Protein AF-A0A815CTL3-F1 (afdb_monomer_lite)

Structure (mmCIF, N/CA/C/O backbone):
data_AF-A0A815CTL3-F1
#
_entry.id   AF-A0A815CTL3-F1
#
loop_
_atom_site.group_PDB
_atom_site.id
_atom_site.type_symbol
_atom_site.label_atom_id
_atom_site.label_alt_id
_atom_site.label_comp_id
_atom_site.label_asym_id
_atom_site.label_entity_id
_atom_site.label_seq_id
_atom_site.pdbx_PDB_ins_code
_atom_site.Cartn_x
_atom_site.Cartn_y
_atom_site.Cartn_z
_atom_site.occupancy
_atom_site.B_iso_or_equiv
_atom_site.auth_seq_id
_atom_site.auth_comp_id
_atom_site.auth_asym_id
_atom_site.auth_atom_id
_atom_site.pdbx_PDB_model_num
ATOM 1 N N . MET A 1 1 ? 35.330 -10.267 -11.633 1.00 69.62 1 MET A N 1
ATOM 2 C CA . MET A 1 1 ? 35.219 -10.347 -10.159 1.00 69.62 1 MET A CA 1
ATOM 3 C C . MET A 1 1 ? 34.043 -11.254 -9.770 1.00 69.62 1 MET A C 1
ATOM 5 O O . MET A 1 1 ? 33.033 -10.762 -9.294 1.00 69.62 1 MET A O 1
ATOM 9 N N . LYS A 1 2 ? 34.144 -12.577 -9.982 1.00 88.81 2 LYS A N 1
ATOM 10 C CA . LYS A 1 2 ? 33.013 -13.519 -9.789 1.00 88.81 2 LYS A CA 1
ATOM 11 C C . LYS A 1 2 ? 32.539 -13.640 -8.329 1.00 88.81 2 LYS A C 1
ATOM 13 O O . LYS A 1 2 ? 31.385 -13.944 -8.075 1.00 88.81 2 LYS A O 1
ATOM 18 N N . TRP A 1 3 ? 33.422 -13.370 -7.366 1.00 92.38 3 TRP A N 1
ATOM 19 C CA . TRP A 1 3 ? 33.085 -13.415 -5.939 1.00 92.38 3 TRP A CA 1
ATOM 20 C C . TRP A 1 3 ? 32.111 -12.302 -5.514 1.00 92.38 3 TRP A C 1
ATOM 22 O O . TRP A 1 3 ? 31.231 -12.538 -4.694 1.00 92.38 3 TRP A O 1
ATOM 32 N N . LEU A 1 4 ? 32.223 -11.109 -6.110 1.00 92.81 4 LEU A N 1
ATOM 33 C CA . LEU A 1 4 ? 31.337 -9.983 -5.802 1.00 92.81 4 LEU A CA 1
ATOM 34 C C . LEU A 1 4 ? 29.943 -10.171 -6.417 1.00 92.81 4 LEU A C 1
ATOM 36 O O . LEU A 1 4 ? 28.952 -9.816 -5.795 1.00 92.81 4 LEU A O 1
ATOM 40 N N . GLU A 1 5 ? 29.868 -10.790 -7.596 1.00 93.31 5 GLU A N 1
ATOM 41 C CA . GLU A 1 5 ? 28.608 -11.160 -8.253 1.00 93.31 5 GLU A CA 1
ATOM 42 C C . GLU A 1 5 ? 27.779 -12.121 -7.387 1.00 93.31 5 GLU A C 1
ATOM 44 O O . GLU A 1 5 ? 26.615 -11.845 -7.116 1.00 93.31 5 GLU A O 1
ATOM 49 N N . ILE A 1 6 ? 28.404 -13.177 -6.852 1.00 94.56 6 ILE A N 1
ATOM 50 C CA . ILE A 1 6 ? 27.752 -14.135 -5.939 1.00 94.56 6 ILE A CA 1
ATOM 51 C C . ILE A 1 6 ? 27.232 -13.443 -4.673 1.00 94.56 6 ILE A C 1
ATOM 53 O O . ILE A 1 6 ? 26.135 -13.742 -4.206 1.00 94.56 6 ILE A O 1
ATOM 57 N N . LEU A 1 7 ? 28.011 -12.516 -4.110 1.00 95.88 7 LEU A N 1
ATOM 58 C CA . LEU A 1 7 ? 27.621 -11.798 -2.899 1.00 95.88 7 LEU A CA 1
ATOM 59 C C . LEU A 1 7 ? 26.425 -10.861 -3.147 1.00 95.88 7 LEU A C 1
ATOM 61 O O . LEU A 1 7 ? 25.531 -10.774 -2.304 1.00 95.88 7 LEU A O 1
ATOM 65 N N . VAL A 1 8 ? 26.388 -10.191 -4.303 1.00 95.81 8 VAL A N 1
ATOM 66 C CA . VAL A 1 8 ? 25.277 -9.310 -4.697 1.00 95.81 8 VAL A CA 1
ATOM 67 C C . VAL A 1 8 ? 24.010 -10.113 -4.994 1.00 95.81 8 VAL A C 1
ATOM 69 O O . VAL A 1 8 ? 22.944 -9.736 -4.511 1.00 95.81 8 VAL A O 1
ATOM 72 N N . ASP A 1 9 ? 24.113 -11.228 -5.719 1.00 95.00 9 ASP A N 1
ATOM 73 C CA . ASP A 1 9 ? 22.953 -12.055 -6.076 1.00 95.00 9 ASP A CA 1
ATOM 74 C C . ASP A 1 9 ? 22.322 -12.717 -4.837 1.00 95.00 9 ASP A C 1
ATOM 76 O O . ASP A 1 9 ? 21.109 -12.655 -4.625 1.00 95.00 9 ASP A O 1
ATOM 80 N N . LEU A 1 10 ? 23.153 -13.225 -3.916 1.00 96.12 10 LEU A N 1
ATOM 81 C CA . LEU A 1 10 ? 22.682 -13.742 -2.627 1.00 96.12 10 LEU A CA 1
ATOM 82 C C . LEU A 1 10 ? 21.975 -12.652 -1.805 1.00 96.12 10 LEU A C 1
ATOM 84 O O . LEU A 1 10 ? 20.936 -12.903 -1.190 1.00 96.12 10 LEU A O 1
ATOM 88 N N . GLY A 1 11 ? 22.517 -11.431 -1.815 1.00 96.12 11 GLY A N 1
ATOM 89 C CA . GLY A 1 11 ? 21.901 -10.272 -1.175 1.00 96.12 11 GLY A CA 1
ATOM 90 C C . GLY A 1 11 ? 20.545 -9.914 -1.788 1.00 96.12 11 GLY A C 1
ATOM 91 O O . GLY A 1 11 ? 19.587 -9.675 -1.049 1.00 96.12 11 GLY A O 1
ATOM 92 N N . ALA A 1 12 ? 20.439 -9.932 -3.118 1.00 95.94 12 ALA A N 1
ATOM 93 C CA . ALA A 1 12 ? 19.198 -9.654 -3.835 1.00 95.94 12 ALA A CA 1
ATOM 94 C C . ALA A 1 12 ? 18.109 -10.690 -3.509 1.00 95.94 12 ALA A C 1
ATOM 96 O O . ALA A 1 12 ? 16.983 -10.310 -3.181 1.00 95.94 12 ALA A O 1
ATOM 97 N N . ILE A 1 13 ? 18.444 -11.984 -3.506 1.00 96.69 13 ILE A N 1
ATOM 98 C CA . ILE A 1 13 ? 17.495 -13.063 -3.187 1.00 96.69 13 ILE A CA 1
ATOM 99 C C . ILE A 1 13 ? 17.023 -12.962 -1.730 1.00 96.69 13 ILE A C 1
ATOM 101 O O . ILE A 1 13 ? 15.817 -12.990 -1.465 1.00 96.69 13 ILE A O 1
ATOM 105 N N . CYS A 1 14 ? 17.942 -12.787 -0.776 1.00 96.25 14 CYS A N 1
ATOM 106 C CA . CYS A 1 14 ? 17.600 -12.616 0.642 1.00 96.25 14 CYS A CA 1
ATOM 107 C C . CYS A 1 14 ? 16.754 -11.353 0.888 1.00 96.25 14 CYS A C 1
ATOM 109 O O . CYS A 1 14 ? 15.813 -11.376 1.684 1.00 96.25 14 CYS A O 1
ATOM 111 N N . GLY A 1 15 ? 17.053 -10.256 0.187 1.00 96.62 15 GLY A N 1
ATOM 112 C CA . GLY A 1 15 ? 16.300 -9.006 0.281 1.00 96.62 15 GLY A CA 1
ATOM 113 C C . GLY A 1 15 ? 14.879 -9.130 -0.269 1.00 96.62 15 GLY A C 1
ATOM 114 O O . GLY A 1 15 ? 13.915 -8.817 0.432 1.00 96.62 15 GLY A O 1
ATOM 115 N N . LEU A 1 16 ? 14.732 -9.635 -1.497 1.00 94.81 16 LEU A N 1
ATOM 116 C CA . LEU A 1 16 ? 13.429 -9.787 -2.151 1.00 94.81 16 LEU A CA 1
ATOM 117 C C . LEU A 1 16 ? 12.530 -10.779 -1.402 1.00 94.81 16 LEU A C 1
ATOM 119 O O . LEU A 1 16 ? 11.359 -10.483 -1.170 1.00 94.81 16 LEU A O 1
ATOM 123 N N . THR A 1 17 ? 13.071 -11.917 -0.956 1.00 96.06 17 THR A N 1
ATOM 124 C CA . THR A 1 17 ? 12.301 -12.911 -0.182 1.00 96.06 17 THR A CA 1
ATOM 125 C C . THR A 1 17 ? 11.795 -12.345 1.144 1.00 96.06 17 THR A C 1
ATOM 127 O O . THR A 1 17 ? 10.626 -12.542 1.486 1.00 96.06 17 THR A O 1
ATOM 130 N N . SER A 1 18 ? 12.631 -11.589 1.860 1.00 96.69 18 SER A N 1
ATOM 131 C CA . SER A 1 18 ? 12.246 -10.927 3.110 1.00 96.69 18 SER A CA 1
ATOM 132 C C . SER A 1 18 ? 11.114 -9.916 2.898 1.00 96.69 18 SER A C 1
ATOM 134 O O . SER A 1 18 ? 10.091 -9.968 3.587 1.00 96.69 18 SER A O 1
ATOM 136 N N . VAL A 1 19 ? 11.246 -9.038 1.897 1.00 94.44 19 VAL A N 1
ATOM 137 C CA . VAL A 1 19 ? 10.230 -8.015 1.598 1.00 94.44 19 VAL A CA 1
ATOM 138 C C . VAL A 1 19 ? 8.899 -8.655 1.201 1.00 94.44 19 VAL A C 1
ATOM 140 O O . VAL A 1 19 ? 7.859 -8.266 1.734 1.00 94.44 19 VAL A O 1
ATOM 143 N N . ILE A 1 20 ? 8.919 -9.681 0.343 1.00 92.94 20 ILE A N 1
ATOM 144 C CA . ILE A 1 20 ? 7.707 -10.407 -0.066 1.00 92.94 20 ILE A CA 1
ATOM 145 C C . ILE A 1 20 ? 6.990 -10.997 1.157 1.00 92.94 20 ILE A C 1
ATOM 147 O O . ILE A 1 20 ? 5.769 -10.868 1.280 1.00 92.94 20 ILE A O 1
ATOM 151 N N . LEU A 1 21 ? 7.734 -11.597 2.091 1.00 92.44 21 LEU A N 1
ATOM 152 C CA . LEU A 1 21 ? 7.170 -12.214 3.292 1.00 92.44 21 LEU A CA 1
ATOM 153 C C . LEU A 1 21 ? 6.518 -11.174 4.216 1.00 92.44 21 LEU A C 1
ATOM 155 O O . LEU A 1 21 ? 5.407 -11.391 4.708 1.00 92.44 21 LEU A O 1
ATOM 159 N N . VAL A 1 22 ? 7.160 -10.019 4.411 1.00 91.81 22 VAL A N 1
ATOM 160 C CA . VAL A 1 22 ? 6.601 -8.917 5.210 1.00 91.81 22 VAL A CA 1
ATOM 161 C C . VAL A 1 22 ? 5.328 -8.357 4.566 1.00 91.81 22 VAL A C 1
ATOM 163 O O . VAL A 1 22 ? 4.312 -8.204 5.254 1.00 91.81 22 VAL A O 1
ATOM 166 N N . SER A 1 23 ? 5.340 -8.103 3.254 1.00 89.81 23 SER A N 1
ATOM 167 C CA . SER A 1 23 ? 4.172 -7.590 2.525 1.00 89.81 23 SER A CA 1
ATOM 168 C C . SER A 1 23 ? 2.985 -8.555 2.578 1.00 89.81 23 SER A C 1
ATOM 170 O O . SER A 1 23 ? 1.852 -8.118 2.797 1.00 89.81 23 SER A O 1
ATOM 172 N N . LEU A 1 24 ? 3.239 -9.863 2.469 1.00 88.50 24 LEU A N 1
ATOM 173 C CA . LEU A 1 24 ? 2.203 -10.895 2.539 1.00 88.50 24 LEU A CA 1
ATOM 174 C C . LEU A 1 24 ? 1.528 -10.955 3.920 1.00 88.50 24 LEU A C 1
ATOM 176 O O . LEU A 1 24 ? 0.330 -11.216 4.019 1.00 88.50 24 LEU A O 1
ATOM 180 N N . ILE A 1 25 ? 2.273 -10.684 4.996 1.00 87.94 25 ILE A N 1
ATOM 181 C CA . ILE A 1 25 ? 1.731 -10.663 6.364 1.00 87.94 25 ILE A CA 1
ATOM 182 C C . ILE A 1 25 ? 0.980 -9.356 6.659 1.00 87.94 25 ILE A C 1
ATOM 184 O O . ILE A 1 25 ? 0.032 -9.364 7.453 1.00 87.94 25 ILE A O 1
ATOM 188 N N . ALA A 1 26 ? 1.391 -8.237 6.059 1.00 88.94 26 ALA A N 1
ATOM 189 C CA . ALA A 1 26 ? 0.821 -6.920 6.332 1.00 88.94 26 ALA A CA 1
ATOM 190 C C . ALA A 1 26 ? -0.590 -6.742 5.738 1.00 88.94 26 ALA A C 1
ATOM 192 O O . ALA A 1 26 ? -1.503 -6.319 6.453 1.00 88.94 26 ALA A O 1
ATOM 193 N N . GLN A 1 27 ? -0.793 -7.098 4.463 1.00 86.75 27 GLN A N 1
ATOM 194 C CA . GLN A 1 27 ? -2.045 -6.819 3.737 1.00 86.75 27 GLN A CA 1
ATOM 195 C C . GLN A 1 27 ? -3.306 -7.423 4.401 1.00 86.75 27 GLN A C 1
ATOM 197 O O . GLN A 1 27 ? -4.272 -6.683 4.620 1.00 86.75 27 GLN A O 1
ATOM 202 N N . PRO A 1 28 ? -3.329 -8.709 4.817 1.00 85.56 28 PRO A N 1
ATOM 203 C CA . PRO A 1 28 ? -4.534 -9.322 5.385 1.00 85.56 28 PRO A CA 1
ATOM 204 C C . PRO A 1 28 ? -4.923 -8.736 6.747 1.00 85.56 28 PRO A C 1
ATOM 206 O O . PRO A 1 28 ? -6.097 -8.729 7.119 1.00 85.56 28 PRO A O 1
ATOM 209 N N . ARG A 1 29 ? -3.944 -8.225 7.505 1.00 84.75 29 ARG A N 1
ATOM 210 C CA . ARG A 1 29 ? -4.174 -7.651 8.840 1.00 84.75 29 ARG A CA 1
ATOM 211 C C . ARG A 1 29 ? -4.914 -6.325 8.767 1.00 84.75 29 ARG A C 1
ATOM 213 O O . ARG A 1 29 ? -5.804 -6.092 9.582 1.00 84.75 29 ARG A O 1
ATOM 220 N N . ILE A 1 30 ? -4.553 -5.480 7.801 1.00 84.75 30 ILE A N 1
ATOM 221 C CA . ILE A 1 30 ? -5.209 -4.185 7.591 1.00 84.75 30 ILE A CA 1
ATOM 222 C C . ILE A 1 30 ? -6.667 -4.429 7.178 1.00 84.75 30 ILE A C 1
ATOM 224 O O . ILE A 1 30 ? -7.572 -3.876 7.800 1.00 84.75 30 ILE A O 1
ATOM 228 N N . LEU A 1 31 ? -6.909 -5.339 6.224 1.00 82.06 31 LEU A N 1
ATOM 229 C CA . LEU A 1 31 ? -8.264 -5.721 5.798 1.00 82.06 31 LEU A CA 1
ATOM 230 C C . LEU A 1 31 ? -9.109 -6.251 6.959 1.00 82.06 31 LEU A C 1
ATOM 232 O O . LEU A 1 31 ? -10.238 -5.819 7.158 1.00 82.06 31 LEU A O 1
ATOM 236 N N . TYR A 1 32 ? -8.557 -7.144 7.773 1.00 80.31 32 TYR A N 1
ATOM 237 C CA . TYR A 1 32 ? -9.270 -7.679 8.927 1.00 80.31 32 TYR A CA 1
ATOM 238 C C . TYR A 1 32 ? -9.680 -6.592 9.937 1.00 80.31 32 TYR A C 1
ATOM 240 O O . TYR A 1 32 ? -10.814 -6.601 10.416 1.00 80.31 32 TYR A O 1
ATOM 248 N N . ARG A 1 33 ? -8.796 -5.627 10.237 1.00 76.19 33 ARG A N 1
ATOM 249 C CA . ARG A 1 33 ? -9.131 -4.507 11.136 1.00 76.19 33 ARG A CA 1
ATOM 250 C C . ARG A 1 33 ? -10.221 -3.620 10.543 1.00 76.19 33 ARG A C 1
ATOM 252 O O . ARG A 1 33 ? -11.226 -3.400 11.207 1.00 76.19 33 ARG A O 1
ATOM 259 N N . MET A 1 34 ? -10.096 -3.257 9.267 1.00 78.50 34 MET A N 1
ATOM 260 C CA . MET A 1 34 ? -11.139 -2.506 8.559 1.00 78.50 34 MET A CA 1
ATOM 261 C C . MET A 1 34 ? -12.479 -3.268 8.511 1.00 78.50 34 MET A C 1
ATOM 263 O O . MET A 1 34 ? -13.544 -2.654 8.545 1.00 78.50 34 MET A O 1
ATOM 267 N N . SER A 1 35 ? -12.463 -4.608 8.481 1.00 78.00 35 SER A N 1
ATOM 268 C CA . SER A 1 35 ? -13.683 -5.429 8.541 1.00 78.00 35 SER A CA 1
ATOM 269 C C . SER A 1 35 ? -14.332 -5.401 9.923 1.00 78.00 35 SER A C 1
ATOM 271 O O . SER A 1 35 ? -15.556 -5.312 10.019 1.00 78.00 35 SER A O 1
ATOM 273 N N . LYS A 1 36 ? -13.532 -5.414 10.999 1.00 70.44 36 LYS A N 1
ATOM 274 C CA . LYS A 1 36 ? -14.041 -5.282 12.375 1.00 70.44 36 LYS A CA 1
ATO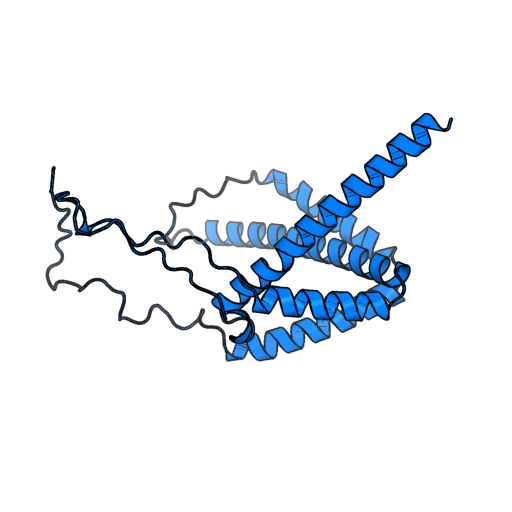M 275 C C . LYS A 1 36 ? -14.682 -3.924 12.641 1.00 70.44 36 LYS A C 1
ATOM 277 O O . LYS A 1 36 ? -15.700 -3.876 13.330 1.00 70.44 36 LYS A O 1
ATOM 282 N N . ASP A 1 37 ? -14.165 -2.874 12.015 1.00 71.06 37 ASP A N 1
ATOM 283 C CA . ASP A 1 37 ? -14.740 -1.526 12.084 1.00 71.06 37 ASP A CA 1
ATOM 284 C C . ASP A 1 37 ? -16.049 -1.395 11.267 1.00 71.06 37 ASP A C 1
ATOM 286 O O . ASP A 1 37 ? -16.736 -0.375 11.325 1.00 71.06 37 ASP A O 1
ATOM 290 N N . GLY A 1 38 ? -16.444 -2.443 10.527 1.00 66.56 38 GLY A N 1
ATOM 291 C CA . GLY A 1 38 ? -17.655 -2.473 9.698 1.00 66.56 38 GLY A CA 1
ATOM 292 C C . GLY A 1 38 ? -17.515 -1.746 8.358 1.00 66.56 38 GLY A C 1
ATOM 293 O O . GLY A 1 38 ? -18.511 -1.582 7.656 1.00 66.56 38 GLY A O 1
ATOM 294 N N . LEU A 1 39 ? -16.294 -1.333 7.996 1.00 67.88 39 LEU A N 1
ATOM 295 C CA . LEU A 1 39 ? -15.988 -0.545 6.796 1.00 67.88 39 LEU A CA 1
ATOM 296 C C . LEU A 1 39 ? -15.891 -1.392 5.516 1.00 67.88 39 LEU A C 1
ATOM 298 O O . LEU A 1 39 ? -16.029 -0.859 4.420 1.00 67.88 39 LEU A O 1
ATOM 302 N N . ILE A 1 40 ? -15.683 -2.708 5.632 1.00 73.06 40 ILE A N 1
ATOM 303 C CA . ILE A 1 40 ? -15.637 -3.655 4.501 1.00 73.06 40 ILE A CA 1
ATOM 304 C C . ILE A 1 40 ? -16.503 -4.903 4.789 1.00 73.06 40 ILE A C 1
ATOM 306 O O . ILE A 1 40 ? -16.816 -5.157 5.956 1.00 73.06 40 ILE A O 1
ATOM 310 N N . PRO A 1 41 ? -16.911 -5.696 3.771 1.00 69.31 41 PRO A N 1
ATOM 311 C CA . PRO A 1 41 ? -17.817 -6.838 3.925 1.00 69.31 41 PRO A CA 1
ATOM 312 C C . PRO A 1 41 ? -17.455 -7.781 5.075 1.00 69.31 41 PRO A C 1
ATOM 314 O O . PRO A 1 41 ? -16.307 -8.202 5.211 1.00 69.31 41 PRO A O 1
ATOM 317 N N . ASN A 1 42 ? -18.455 -8.170 5.877 1.00 65.25 42 ASN A N 1
ATOM 318 C CA . ASN A 1 42 ? -18.270 -9.010 7.073 1.00 65.25 42 ASN A CA 1
ATOM 319 C C . ASN A 1 42 ? -17.654 -10.393 6.768 1.00 65.25 42 ASN A C 1
ATOM 321 O O . ASN A 1 42 ? -17.192 -11.079 7.678 1.00 65.25 42 ASN A O 1
ATOM 325 N N . TRP A 1 43 ? -17.615 -10.809 5.497 1.00 65.94 43 TRP A N 1
ATOM 326 C CA . TRP A 1 43 ? -16.960 -12.042 5.052 1.00 65.94 43 TRP A CA 1
ATOM 327 C C . TRP A 1 43 ? -15.448 -12.061 5.346 1.00 65.94 43 TRP A C 1
ATOM 329 O O . TRP A 1 43 ? -14.892 -13.128 5.614 1.00 65.94 43 TRP A O 1
ATOM 339 N N . PHE A 1 44 ? -14.790 -10.896 5.383 1.00 61.59 44 PHE A N 1
ATOM 340 C CA . PHE A 1 44 ? -13.365 -10.773 5.726 1.00 61.59 44 PHE A CA 1
ATOM 341 C C . PHE A 1 44 ? -13.075 -10.897 7.234 1.00 61.59 44 PHE A C 1
ATOM 343 O O . PHE A 1 44 ? -11.931 -11.134 7.615 1.00 61.59 44 PHE A O 1
ATOM 350 N N . SER A 1 45 ? -14.102 -10.807 8.088 1.00 59.91 45 SER A N 1
ATOM 351 C CA . SER A 1 45 ? -13.991 -10.975 9.547 1.00 59.91 45 SER A CA 1
ATOM 352 C C . SER A 1 45 ? -14.062 -12.445 9.986 1.00 59.91 45 SER A C 1
ATOM 354 O O . SER A 1 45 ? -13.936 -12.755 11.169 1.00 59.91 45 SER A O 1
ATOM 356 N N . LYS A 1 46 ? -14.270 -13.383 9.047 1.00 65.19 46 LYS A N 1
ATOM 357 C CA . LYS A 1 46 ? -14.364 -14.814 9.359 1.00 65.19 46 LYS A CA 1
ATOM 358 C C . LYS A 1 46 ? -12.995 -15.352 9.783 1.00 65.19 46 LYS A C 1
ATOM 360 O O . LYS A 1 46 ? -12.185 -15.776 8.963 1.00 65.19 46 LYS A O 1
ATOM 365 N N . GLU A 1 47 ? -12.750 -15.324 11.083 1.00 65.50 47 GLU A N 1
ATOM 366 C CA . GLU A 1 47 ? -11.519 -15.783 11.712 1.00 65.50 47 GLU A CA 1
ATOM 367 C C . GLU A 1 47 ? -11.676 -17.174 12.333 1.00 65.50 47 GLU A C 1
ATOM 369 O O . GLU A 1 47 ? -12.772 -17.605 12.696 1.00 65.50 47 GLU A O 1
ATOM 374 N N . ARG A 1 48 ? -10.563 -17.903 12.442 1.00 59.03 48 ARG A N 1
ATOM 375 C CA . ARG A 1 48 ? -10.503 -19.120 13.253 1.00 59.03 48 ARG A CA 1
ATOM 376 C C . ARG A 1 48 ? -10.082 -18.705 14.661 1.00 59.03 48 ARG A C 1
ATOM 378 O O . ARG A 1 48 ? -8.908 -18.427 14.884 1.00 59.03 48 ARG A O 1
ATOM 385 N N . HIS A 1 49 ? -11.027 -18.654 15.594 1.00 55.12 49 HIS A N 1
ATOM 386 C CA . HIS A 1 49 ? -10.698 -18.532 17.011 1.00 55.12 49 HIS A CA 1
ATOM 387 C C . HIS A 1 49 ? -10.194 -19.883 17.515 1.00 55.12 49 HIS A C 1
ATOM 389 O O . HIS A 1 49 ? -10.929 -20.869 17.500 1.00 55.12 49 HIS A O 1
ATOM 395 N N . ILE A 1 50 ? -8.929 -19.936 17.922 1.00 53.12 50 ILE A N 1
ATOM 396 C CA . ILE A 1 50 ? -8.398 -21.044 18.712 1.00 53.12 50 ILE A CA 1
ATOM 397 C C . ILE A 1 50 ? -8.496 -20.589 20.164 1.00 53.12 50 ILE A C 1
ATOM 399 O O . ILE A 1 50 ? -7.662 -19.829 20.651 1.00 53.12 50 ILE A O 1
ATOM 403 N N . SER A 1 51 ? -9.574 -20.991 20.828 1.00 53.69 51 SER A N 1
ATOM 404 C CA . SER A 1 51 ? -9.735 -20.780 22.262 1.00 53.69 51 SER A CA 1
ATOM 405 C C . SER A 1 51 ? -8.916 -21.846 22.978 1.00 53.69 51 SER A C 1
ATOM 407 O O . SER A 1 51 ? -9.291 -23.016 22.974 1.00 53.69 51 SER A O 1
ATOM 409 N N . VAL A 1 52 ? -7.779 -21.463 23.558 1.00 60.59 52 VAL A N 1
ATOM 410 C CA . VAL A 1 52 ? -7.084 -22.328 24.514 1.00 60.59 52 VAL A CA 1
ATOM 411 C C . VAL A 1 52 ? -7.889 -22.251 25.805 1.00 60.59 52 VAL A C 1
ATOM 413 O O . VAL A 1 52 ? -7.947 -21.204 26.449 1.00 60.59 52 VAL A O 1
ATOM 416 N N . THR A 1 53 ? -8.597 -23.332 26.124 1.00 56.00 53 THR A N 1
ATOM 417 C CA . THR A 1 53 ? -9.250 -23.510 27.423 1.00 56.00 53 THR A CA 1
ATOM 418 C C . THR A 1 53 ? -8.211 -23.352 28.530 1.00 56.00 53 THR A C 1
ATOM 420 O O . THR A 1 53 ? -7.070 -23.781 28.363 1.00 56.00 53 THR A O 1
ATOM 423 N N . GLY A 1 54 ? -8.602 -22.693 29.623 1.00 55.81 54 GLY A N 1
ATOM 424 C CA . GLY A 1 54 ? -7.740 -22.412 30.771 1.00 55.81 54 GLY A CA 1
ATOM 425 C C . GLY A 1 54 ? -7.129 -23.664 31.424 1.00 55.81 54 GLY A C 1
ATOM 426 O O . GLY A 1 54 ? -7.391 -24.788 30.986 1.00 55.81 54 GLY A O 1
ATOM 427 N N . PRO A 1 55 ? -6.284 -23.480 32.456 1.00 57.28 55 PRO A N 1
ATOM 428 C CA . PRO A 1 55 ? -5.629 -24.587 33.150 1.00 57.28 55 PRO A CA 1
ATOM 429 C C . PRO A 1 55 ? -6.657 -25.605 33.688 1.00 57.28 55 PRO A C 1
ATOM 431 O O . PRO A 1 55 ? -7.777 -25.212 34.022 1.00 57.28 55 PRO A O 1
ATOM 434 N N . PRO A 1 56 ? -6.300 -26.903 33.771 1.00 57.34 56 PRO A N 1
ATOM 435 C CA . PRO A 1 56 ? -7.196 -27.932 34.286 1.00 57.34 56 PRO A CA 1
ATOM 436 C C . PRO A 1 56 ? -7.689 -27.567 35.691 1.00 57.34 56 PRO A C 1
ATOM 438 O O . PRO A 1 56 ? -6.897 -27.154 36.539 1.00 57.34 56 PRO A O 1
ATOM 441 N N . SER A 1 57 ? -8.983 -27.769 35.944 1.00 56.59 57 SER A N 1
ATOM 442 C CA . SER A 1 57 ? -9.675 -27.517 37.220 1.00 56.59 57 SER A CA 1
ATOM 443 C C . SER A 1 57 ? -9.119 -28.291 38.426 1.00 56.59 57 SER A C 1
ATOM 445 O O . SER A 1 57 ? -9.585 -28.094 39.543 1.00 56.59 57 SER A O 1
ATOM 447 N N . ASP A 1 58 ? -8.129 -29.160 38.218 1.00 54.12 58 ASP A N 1
ATOM 448 C CA . ASP A 1 58 ? -7.569 -30.058 39.232 1.00 54.12 58 ASP A CA 1
ATOM 449 C C . ASP A 1 58 ? -6.476 -29.390 40.084 1.00 54.12 58 ASP A C 1
ATOM 451 O O . ASP A 1 58 ? -6.014 -29.955 41.076 1.00 54.12 58 ASP A O 1
ATOM 455 N N . ILE A 1 59 ? -6.066 -28.167 39.732 1.00 54.47 59 ILE A N 1
ATOM 456 C CA . ILE A 1 59 ? -5.161 -27.360 40.549 1.00 54.47 59 ILE A CA 1
ATOM 457 C C . ILE A 1 59 ? -6.020 -26.440 41.419 1.00 54.47 59 ILE A C 1
ATOM 459 O O . ILE A 1 59 ? -6.457 -25.382 40.964 1.00 54.47 59 ILE A O 1
ATOM 463 N N . LEU A 1 60 ? -6.254 -26.835 42.677 1.00 55.84 60 LEU A N 1
ATOM 464 C CA . LEU A 1 60 ? -6.861 -25.986 43.710 1.00 55.84 60 LEU A CA 1
ATOM 465 C C . LEU A 1 60 ? -5.997 -24.733 43.942 1.00 55.84 60 LEU A C 1
ATOM 467 O O . LEU A 1 60 ? -5.182 -24.666 44.858 1.00 55.84 60 LEU A O 1
ATOM 471 N N . THR A 1 61 ? -6.169 -23.727 43.095 1.00 51.69 61 THR A N 1
ATOM 472 C CA . THR A 1 61 ? -5.688 -22.367 43.319 1.00 51.69 61 THR A CA 1
ATOM 473 C C . THR A 1 61 ? -6.899 -21.516 43.714 1.00 51.69 61 THR A C 1
ATOM 475 O O . THR A 1 61 ? -7.874 -21.488 42.964 1.00 51.69 61 THR A O 1
ATOM 478 N N . PRO A 1 62 ? -6.875 -20.786 44.846 1.00 51.06 62 PRO A N 1
ATOM 479 C CA . PRO A 1 62 ? -7.956 -19.877 45.274 1.00 51.06 62 PRO A CA 1
ATOM 480 C C . PRO A 1 62 ? -8.226 -18.686 44.330 1.00 51.06 62 PRO A C 1
ATOM 482 O O . PRO A 1 62 ? -8.906 -17.738 44.703 1.00 51.06 62 PRO A O 1
ATOM 485 N N . SER A 1 63 ? -7.646 -18.694 43.129 1.00 53.38 63 SER A N 1
ATOM 486 C CA . SER A 1 63 ? -7.571 -17.574 42.187 1.00 53.38 63 SER A CA 1
ATOM 487 C C . SER A 1 63 ? -7.917 -18.000 40.746 1.00 53.38 63 SER A C 1
ATOM 489 O O . SER A 1 63 ? -7.685 -17.255 39.797 1.00 53.38 63 SER A O 1
ATOM 491 N N . ALA A 1 64 ? -8.472 -19.206 40.557 1.00 51.94 64 ALA A N 1
ATOM 492 C CA . ALA A 1 64 ? -8.795 -19.754 39.236 1.00 51.94 64 ALA A CA 1
ATOM 493 C C . ALA A 1 64 ? -9.952 -19.025 38.517 1.00 51.94 64 ALA A C 1
ATOM 495 O O . ALA A 1 64 ? -10.019 -19.065 37.291 1.00 51.94 64 ALA A O 1
ATOM 496 N N . ASP A 1 65 ? -10.803 -18.296 39.246 1.00 51.00 65 ASP A N 1
ATOM 497 C CA . ASP A 1 65 ? -11.959 -17.583 38.677 1.00 51.00 65 ASP A CA 1
ATOM 498 C C . ASP A 1 65 ? -11.612 -16.225 38.030 1.00 51.00 65 ASP A C 1
ATOM 500 O O . ASP A 1 65 ? -12.477 -15.586 37.432 1.00 51.00 65 ASP A O 1
ATOM 504 N N . ILE A 1 66 ? -10.357 -15.761 38.125 1.00 56.81 66 ILE A N 1
ATOM 505 C CA . ILE A 1 66 ? -9.951 -14.408 37.687 1.00 56.81 66 ILE A CA 1
ATOM 506 C C . ILE A 1 66 ? -9.067 -14.433 36.427 1.00 56.81 66 ILE A C 1
ATOM 508 O O . ILE A 1 66 ? -8.798 -13.385 35.843 1.00 56.81 66 ILE A O 1
ATOM 512 N N . ALA A 1 67 ? -8.627 -15.599 35.945 1.00 53.97 67 ALA A N 1
ATOM 513 C CA . ALA A 1 67 ? -7.805 -15.663 34.737 1.00 53.97 67 ALA A CA 1
ATOM 514 C C . ALA A 1 67 ? -8.690 -15.580 33.473 1.00 53.97 67 ALA A C 1
ATOM 516 O O . ALA A 1 67 ? -9.358 -16.565 33.141 1.00 53.97 67 ALA A O 1
ATOM 517 N N . PRO A 1 68 ? -8.716 -14.451 32.728 1.00 62.25 68 PRO A N 1
ATOM 518 C CA . PRO A 1 68 ? -9.447 -14.401 31.469 1.00 62.25 68 PRO A CA 1
ATOM 519 C C . PRO A 1 68 ? -8.846 -15.425 30.494 1.00 62.25 68 PRO A C 1
ATOM 521 O O . PRO A 1 68 ? -7.622 -15.605 30.478 1.00 62.25 68 PRO A O 1
ATOM 524 N N . PRO A 1 69 ? -9.660 -16.082 29.648 1.00 56.75 69 PRO A N 1
ATOM 525 C CA . PRO A 1 69 ? -9.134 -16.952 28.606 1.00 56.75 69 PRO A CA 1
ATOM 526 C C . PRO A 1 69 ? -8.147 -16.152 27.753 1.00 56.75 69 PRO A C 1
ATOM 528 O O . PRO A 1 69 ? -8.501 -15.144 27.137 1.00 56.75 69 PRO A O 1
ATOM 531 N N . ILE A 1 70 ? -6.887 -16.584 27.736 1.00 57.16 70 ILE A N 1
ATOM 532 C CA . ILE A 1 70 ? -5.850 -15.954 26.925 1.00 57.16 70 ILE A CA 1
ATOM 533 C C . ILE A 1 70 ? -6.193 -16.290 25.473 1.00 57.16 70 ILE A C 1
ATOM 535 O O . ILE A 1 70 ? -5.955 -17.400 25.000 1.00 57.16 70 ILE A O 1
ATOM 539 N N . VAL A 1 71 ? -6.809 -15.346 24.760 1.00 59.31 71 VAL A N 1
ATOM 540 C CA . VAL A 1 71 ? -7.140 -15.519 23.342 1.00 59.31 71 VAL A CA 1
ATOM 541 C C . VAL A 1 71 ? -5.849 -15.416 22.536 1.00 59.31 71 VAL A C 1
ATOM 543 O O . VAL A 1 71 ? -5.417 -14.338 22.121 1.00 59.31 71 VAL A O 1
ATOM 546 N N . ILE A 1 72 ? -5.206 -16.559 22.315 1.00 55.19 72 ILE A N 1
ATOM 547 C CA . ILE A 1 72 ? -3.985 -16.640 21.524 1.00 55.19 72 ILE A CA 1
ATOM 548 C C . ILE A 1 72 ? -4.386 -16.706 20.046 1.00 55.19 72 ILE A C 1
ATOM 550 O O . ILE A 1 72 ? -4.600 -17.768 19.474 1.00 55.19 72 ILE A O 1
ATOM 554 N N . ARG A 1 73 ? -4.399 -15.525 19.416 1.00 54.84 73 ARG A N 1
ATOM 555 C CA . ARG A 1 73 ? -4.222 -15.318 17.966 1.00 54.84 73 ARG A CA 1
ATOM 556 C C . ARG A 1 73 ? -5.451 -15.580 17.078 1.00 54.84 73 ARG A C 1
ATOM 558 O O . ARG A 1 73 ? -5.796 -16.696 16.717 1.00 54.84 73 ARG A O 1
ATOM 565 N N . ALA A 1 74 ? -6.007 -14.479 16.590 1.00 63.59 74 ALA A N 1
ATOM 566 C CA . ALA A 1 74 ? -6.832 -14.420 15.393 1.00 63.59 74 ALA A CA 1
ATOM 567 C C . ALA A 1 74 ? -5.968 -14.538 14.125 1.00 63.59 74 ALA A C 1
ATOM 569 O O . ALA A 1 74 ? -5.073 -13.711 13.916 1.00 63.59 74 ALA A O 1
ATOM 570 N N . THR A 1 75 ? -6.217 -15.528 13.263 1.00 68.19 75 THR A N 1
ATOM 571 C CA . THR A 1 75 ? -5.604 -15.595 11.924 1.00 68.19 75 THR A CA 1
ATOM 572 C C . THR A 1 75 ? -6.660 -15.350 10.835 1.00 68.19 75 THR A C 1
ATOM 574 O O . THR A 1 75 ? -7.565 -16.171 10.655 1.00 68.19 75 THR A O 1
ATOM 577 N N . PRO A 1 76 ? -6.579 -14.225 10.091 1.00 77.25 76 PRO A N 1
ATOM 578 C CA . PRO A 1 76 ? -7.563 -13.881 9.066 1.00 77.25 76 PRO A CA 1
ATOM 579 C C . PRO A 1 76 ? -7.282 -14.646 7.764 1.00 77.25 76 PRO A C 1
ATOM 581 O O . PRO A 1 76 ? -6.743 -14.103 6.804 1.00 77.25 76 PRO A O 1
ATOM 584 N N . TYR A 1 77 ? -7.622 -15.937 7.736 1.00 80.50 77 TYR A N 1
ATOM 585 C CA . TYR A 1 77 ? -7.335 -16.803 6.585 1.00 80.50 77 TYR A CA 1
ATOM 586 C C . TYR A 1 77 ? -8.123 -16.407 5.326 1.00 80.50 77 TYR A C 1
ATOM 588 O O . TYR A 1 77 ? -7.590 -16.514 4.224 1.00 80.50 77 TYR A O 1
ATOM 596 N N . THR A 1 78 ? -9.360 -15.913 5.467 1.00 77.69 78 THR A N 1
ATOM 597 C CA . THR A 1 78 ? -10.181 -15.474 4.325 1.00 77.69 78 THR A CA 1
ATOM 598 C C . THR A 1 78 ? -9.577 -14.260 3.625 1.00 77.69 78 THR A C 1
ATOM 600 O O . THR A 1 78 ? -9.506 -14.238 2.398 1.00 77.69 78 THR A O 1
ATOM 603 N N . ALA A 1 79 ? -9.076 -13.287 4.393 1.00 82.06 79 ALA A N 1
ATOM 604 C CA . ALA A 1 79 ? -8.379 -12.125 3.853 1.00 82.06 79 ALA A CA 1
ATOM 605 C C . ALA A 1 79 ? -7.087 -12.534 3.128 1.00 82.06 79 ALA A C 1
ATOM 607 O O . ALA A 1 79 ? -6.842 -12.048 2.030 1.00 82.06 79 ALA A O 1
ATOM 608 N N . THR A 1 80 ? -6.315 -13.473 3.689 1.00 86.00 80 THR A N 1
ATOM 609 C CA . THR A 1 80 ? -5.074 -13.966 3.069 1.00 86.00 80 THR A CA 1
ATOM 610 C C . THR A 1 80 ? -5.319 -14.673 1.738 1.00 86.00 80 THR A C 1
ATOM 612 O O . THR A 1 80 ? -4.602 -14.412 0.772 1.00 86.00 80 THR A O 1
ATOM 615 N N . ILE A 1 81 ? -6.323 -15.556 1.666 1.00 87.88 81 ILE A N 1
ATOM 616 C CA . ILE A 1 81 ? -6.656 -16.264 0.420 1.00 87.88 81 ILE A CA 1
ATOM 617 C C . ILE A 1 81 ? -7.097 -15.256 -0.641 1.00 87.88 81 ILE A C 1
ATOM 619 O O . ILE A 1 81 ? -6.597 -15.300 -1.759 1.00 87.88 81 ILE A O 1
ATOM 623 N N . PHE A 1 82 ? -7.959 -14.303 -0.281 1.00 87.31 82 PHE A N 1
ATOM 624 C CA . PHE A 1 82 ? -8.428 -13.281 -1.213 1.00 87.31 82 PHE A CA 1
ATOM 625 C C . PHE A 1 82 ? -7.280 -12.433 -1.779 1.00 87.31 82 PHE A C 1
ATOM 627 O O . PHE A 1 82 ? -7.144 -12.324 -2.998 1.00 87.31 82 PHE A O 1
ATOM 634 N N . THR A 1 83 ? -6.417 -11.875 -0.922 1.00 86.25 83 THR A N 1
ATOM 635 C CA . THR A 1 83 ? -5.274 -11.068 -1.381 1.00 86.25 83 THR A CA 1
ATOM 636 C C . THR A 1 83 ? -4.290 -11.891 -2.207 1.00 86.25 83 THR A C 1
ATOM 638 O O . THR A 1 83 ? -3.764 -11.389 -3.196 1.00 86.25 83 THR A O 1
ATOM 641 N N . GLY A 1 84 ? -4.074 -13.160 -1.843 1.00 88.31 84 GLY A N 1
ATOM 642 C CA . GLY A 1 84 ? -3.218 -14.082 -2.589 1.00 88.31 84 GLY A CA 1
ATOM 643 C C . GLY A 1 84 ? -3.759 -14.374 -3.987 1.00 88.31 84 GLY A C 1
ATOM 644 O O . GLY A 1 84 ? -3.034 -14.204 -4.962 1.00 88.31 84 GLY A O 1
ATOM 645 N N . THR A 1 85 ? -5.042 -14.729 -4.105 1.00 90.56 85 THR A N 1
ATOM 646 C CA . THR A 1 85 ? -5.686 -14.996 -5.400 1.00 90.56 85 THR A CA 1
ATOM 647 C C . THR A 1 85 ? -5.648 -13.771 -6.309 1.00 90.56 85 THR A C 1
ATOM 649 O O . THR A 1 85 ? -5.277 -13.889 -7.475 1.00 90.56 85 THR A O 1
ATOM 652 N N . VAL A 1 86 ? -5.976 -12.589 -5.780 1.00 89.06 86 VAL A N 1
ATOM 653 C CA . VAL A 1 86 ? -5.909 -11.334 -6.542 1.00 89.06 86 VAL A CA 1
ATOM 654 C C . VAL A 1 86 ? -4.470 -11.058 -6.991 1.00 89.06 86 VAL A C 1
ATOM 656 O O . VAL A 1 86 ? -4.248 -10.778 -8.164 1.00 89.06 86 VAL A O 1
ATOM 659 N N . CYS A 1 87 ? -3.481 -11.208 -6.105 1.00 89.44 87 CYS A N 1
ATOM 660 C CA . CYS A 1 87 ? -2.067 -11.008 -6.431 1.00 89.44 87 CYS A CA 1
ATOM 661 C C . CYS A 1 87 ? -1.577 -11.960 -7.536 1.00 89.44 87 CYS A C 1
ATOM 663 O O . CYS A 1 87 ? -0.976 -11.507 -8.508 1.00 89.44 87 CYS A O 1
ATOM 665 N N . THR A 1 88 ? -1.880 -13.259 -7.436 1.00 92.00 88 THR A N 1
ATOM 666 C CA . THR A 1 88 ? -1.500 -14.254 -8.452 1.00 92.00 88 THR A CA 1
ATOM 667 C C . THR A 1 88 ? -2.127 -13.947 -9.810 1.00 92.00 88 THR A C 1
ATOM 669 O O . THR A 1 88 ? -1.443 -14.031 -10.828 1.00 92.00 88 THR A O 1
ATOM 672 N N . LEU A 1 89 ? -3.403 -13.547 -9.838 1.00 92.25 89 LEU A N 1
ATOM 673 C CA . LEU A 1 89 ? -4.074 -13.155 -11.078 1.00 92.25 89 LEU A CA 1
ATOM 674 C C . LEU A 1 89 ? -3.438 -11.896 -11.677 1.00 92.25 89 LEU A C 1
ATOM 676 O O . LEU A 1 89 ? -3.063 -11.898 -12.845 1.00 92.25 89 LEU A O 1
ATOM 680 N N . LEU A 1 90 ? -3.252 -10.835 -10.891 1.00 86.94 90 LEU A N 1
ATOM 681 C CA . LEU A 1 90 ? -2.670 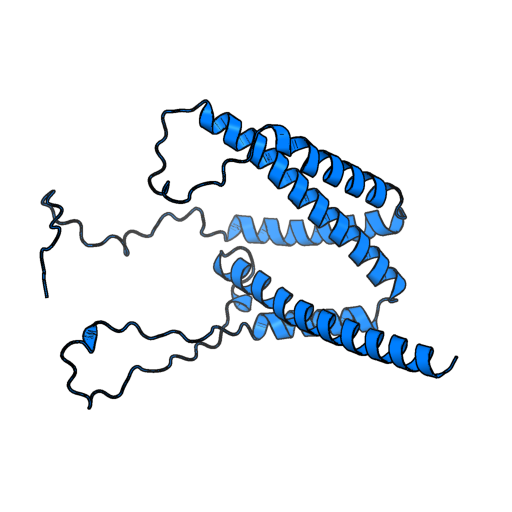-9.591 -11.402 1.00 86.94 90 LEU A CA 1
ATOM 682 C C . LEU A 1 90 ? -1.223 -9.789 -11.878 1.00 86.94 90 LEU A C 1
ATOM 684 O O . LEU A 1 90 ? -0.858 -9.271 -12.929 1.00 86.94 90 LEU A O 1
ATOM 688 N N . SER A 1 91 ? -0.421 -10.575 -11.156 1.00 87.62 91 SER A N 1
ATOM 689 C CA . SER A 1 91 ? 0.970 -10.854 -11.530 1.00 87.62 91 SER A CA 1
ATOM 690 C C . SER A 1 91 ? 1.098 -11.676 -12.815 1.00 87.62 91 SER A C 1
ATOM 692 O O . SER A 1 91 ? 2.124 -11.574 -13.480 1.00 87.62 91 SER A O 1
ATOM 694 N N . GLY A 1 92 ? 0.106 -12.507 -13.151 1.00 89.94 92 GLY A N 1
ATOM 695 C CA . GLY A 1 92 ? 0.131 -13.318 -14.371 1.00 89.94 92 GLY A CA 1
ATOM 696 C C . GLY A 1 92 ? -0.272 -12.550 -15.633 1.00 89.94 92 GLY A C 1
ATOM 697 O O . GLY A 1 92 ? 0.172 -12.900 -16.722 1.00 89.94 92 GLY A O 1
ATOM 698 N N . PHE A 1 93 ? -1.104 -11.511 -15.497 1.00 89.88 93 PHE A N 1
ATOM 699 C CA . PHE A 1 93 ? -1.704 -10.800 -16.634 1.00 89.88 93 PHE A CA 1
ATOM 700 C C . PHE A 1 93 ? -1.097 -9.420 -16.921 1.00 89.88 93 PHE A C 1
ATOM 702 O O . PHE A 1 93 ? -1.314 -8.889 -18.010 1.00 89.88 93 PHE A O 1
ATOM 709 N N . LEU A 1 94 ? -0.371 -8.813 -15.979 1.00 87.56 94 LEU A N 1
ATOM 710 C CA . LEU A 1 94 ? 0.169 -7.463 -16.141 1.00 87.56 94 LEU A CA 1
ATOM 711 C C . LEU A 1 94 ? 1.710 -7.474 -16.203 1.00 87.56 94 LEU A C 1
ATOM 713 O O . LEU A 1 94 ? 2.349 -8.167 -15.411 1.00 87.56 94 LEU A O 1
ATOM 717 N N . PRO A 1 95 ? 2.329 -6.675 -17.093 1.00 90.50 95 PRO A N 1
ATOM 718 C CA . PRO A 1 95 ? 3.782 -6.557 -17.159 1.00 90.50 95 PRO A CA 1
ATOM 719 C C . PRO A 1 95 ? 4.344 -5.919 -15.880 1.00 90.50 95 PRO A C 1
ATOM 721 O O . PRO A 1 95 ? 3.770 -4.968 -15.342 1.00 90.50 95 PRO A O 1
ATOM 724 N N . ILE A 1 96 ? 5.494 -6.422 -15.413 1.00 90.19 96 ILE A N 1
ATOM 725 C CA . ILE A 1 96 ? 6.132 -5.984 -14.159 1.00 90.19 96 ILE A CA 1
ATOM 726 C C . ILE A 1 96 ? 6.465 -4.486 -14.152 1.00 90.19 96 ILE A C 1
ATOM 728 O O . ILE A 1 96 ? 6.369 -3.844 -13.112 1.00 90.19 96 ILE A O 1
ATOM 732 N N . GLU A 1 97 ? 6.783 -3.917 -15.315 1.00 90.38 97 GLU A N 1
ATOM 733 C CA . GLU A 1 97 ? 7.058 -2.486 -15.494 1.00 90.38 97 GLU A CA 1
ATOM 734 C C . GLU A 1 97 ? 5.831 -1.643 -15.139 1.00 90.38 97 GLU A C 1
ATOM 736 O O . GLU A 1 97 ? 5.913 -0.724 -14.329 1.00 90.38 97 GLU A O 1
ATOM 741 N N . LEU A 1 98 ? 4.654 -2.035 -15.641 1.00 87.88 98 LEU A N 1
ATOM 742 C CA . LEU A 1 98 ? 3.403 -1.357 -15.318 1.00 87.88 98 LEU A CA 1
ATOM 743 C C . LEU A 1 98 ? 3.063 -1.486 -13.826 1.00 87.88 98 LEU A C 1
ATOM 745 O O . LEU A 1 98 ? 2.601 -0.521 -13.218 1.00 87.88 98 LEU A O 1
ATOM 749 N N . LEU A 1 99 ? 3.288 -2.662 -13.229 1.00 88.00 99 LEU A N 1
ATOM 750 C CA . LEU A 1 99 ? 3.077 -2.885 -11.793 1.00 88.00 99 LEU A CA 1
ATOM 751 C C . LEU A 1 99 ? 4.001 -2.022 -10.938 1.00 88.00 99 LEU A C 1
ATOM 753 O O . LEU A 1 99 ? 3.555 -1.453 -9.940 1.00 88.00 99 LEU A O 1
ATOM 757 N N . SER A 1 100 ? 5.271 -1.934 -11.321 1.00 90.00 100 SER A N 1
ATOM 758 C CA . SER A 1 100 ? 6.275 -1.127 -10.634 1.00 90.00 100 SER A CA 1
ATOM 759 C C . SER A 1 100 ? 5.919 0.359 -10.699 1.00 90.00 100 SER A C 1
ATOM 761 O O . SER A 1 100 ? 5.908 1.032 -9.665 1.00 90.00 100 SER A O 1
ATOM 763 N N . ASP A 1 101 ? 5.521 0.854 -11.872 1.00 90.62 101 ASP A N 1
ATOM 764 C CA . ASP A 1 101 ? 5.124 2.252 -12.056 1.00 90.62 101 ASP A CA 1
ATOM 765 C C . ASP A 1 101 ? 3.873 2.604 -11.237 1.00 90.62 101 ASP A C 1
ATOM 767 O O . ASP A 1 101 ? 3.836 3.630 -10.550 1.00 90.62 101 ASP A O 1
ATOM 771 N N . LEU A 1 102 ? 2.862 1.727 -11.242 1.00 89.38 102 LEU A N 1
ATOM 772 C CA . LEU A 1 102 ? 1.638 1.912 -10.455 1.00 89.38 102 LEU A CA 1
ATOM 773 C C . LEU A 1 102 ? 1.902 1.835 -8.945 1.00 89.38 102 LEU A C 1
ATOM 775 O O . LEU A 1 102 ? 1.319 2.603 -8.177 1.00 89.38 102 LEU A O 1
ATOM 779 N N . THR A 1 103 ? 2.791 0.940 -8.512 1.00 90.25 103 THR A N 1
ATOM 780 C CA . THR A 1 103 ? 3.152 0.782 -7.095 1.00 90.25 103 THR A CA 1
ATOM 781 C C . THR A 1 103 ? 3.952 1.984 -6.595 1.00 90.25 103 THR A C 1
ATOM 783 O O . THR A 1 103 ? 3.692 2.486 -5.499 1.00 90.25 103 THR A O 1
ATOM 786 N N . SER A 1 104 ? 4.881 2.501 -7.401 1.00 92.31 104 SER A N 1
ATOM 787 C CA . SER A 1 104 ? 5.658 3.696 -7.064 1.00 92.31 104 SER A CA 1
ATOM 788 C C . SER A 1 104 ? 4.751 4.920 -6.898 1.00 92.31 104 SER A C 1
ATOM 790 O O . SER A 1 104 ? 4.728 5.533 -5.830 1.00 92.31 104 SER A O 1
ATOM 792 N N . VAL A 1 105 ? 3.895 5.211 -7.887 1.00 92.62 105 VAL A N 1
ATOM 793 C CA . VAL A 1 105 ? 2.937 6.331 -7.795 1.00 92.62 105 VAL A CA 1
ATOM 794 C C . VAL A 1 105 ? 1.971 6.147 -6.620 1.00 92.62 105 VAL A C 1
ATOM 796 O O . VAL A 1 105 ? 1.680 7.109 -5.908 1.00 92.62 105 VAL A O 1
ATOM 799 N N . GLY A 1 106 ? 1.522 4.917 -6.359 1.00 91.75 106 GLY A N 1
ATOM 800 C CA . GLY A 1 106 ? 0.647 4.611 -5.229 1.00 91.75 106 GLY A CA 1
ATOM 801 C C . GLY A 1 106 ? 1.294 4.846 -3.862 1.00 91.75 106 GLY A C 1
ATOM 802 O O . GLY A 1 106 ? 0.656 5.417 -2.976 1.00 91.75 106 GLY A O 1
ATOM 803 N N . THR A 1 107 ? 2.561 4.464 -3.678 1.00 92.50 107 THR A N 1
ATOM 804 C CA . THR A 1 107 ? 3.277 4.720 -2.414 1.00 92.50 107 THR A CA 1
ATOM 805 C C . THR A 1 107 ? 3.543 6.209 -2.218 1.00 92.50 107 THR A C 1
ATOM 807 O O . THR A 1 107 ? 3.300 6.722 -1.127 1.00 92.50 107 THR A O 1
ATOM 810 N N . LEU A 1 108 ? 3.925 6.935 -3.275 1.00 93.44 108 LEU A N 1
ATOM 811 C CA . LEU A 1 108 ? 4.059 8.396 -3.239 1.00 93.44 108 LEU A CA 1
ATOM 812 C C . LEU A 1 108 ? 2.739 9.084 -2.863 1.00 93.44 108 LEU A C 1
ATOM 814 O O . LEU A 1 108 ? 2.736 10.004 -2.043 1.00 93.44 108 LEU A O 1
ATOM 818 N N . PHE A 1 109 ? 1.609 8.616 -3.401 1.00 92.69 109 PHE A N 1
ATOM 819 C CA . PHE A 1 109 ? 0.287 9.132 -3.043 1.00 92.69 109 PHE A CA 1
ATOM 820 C C . PHE A 1 109 ? -0.085 8.830 -1.584 1.00 92.69 109 PHE A C 1
ATOM 822 O O . PHE A 1 109 ? -0.586 9.707 -0.881 1.00 92.69 109 PHE A O 1
ATOM 829 N N . ALA A 1 110 ? 0.194 7.619 -1.095 1.00 93.19 110 ALA A N 1
ATOM 830 C CA . ALA A 1 110 ? -0.035 7.266 0.305 1.00 93.19 110 ALA A CA 1
ATOM 831 C C . ALA A 1 110 ? 0.805 8.141 1.251 1.00 93.19 110 ALA A C 1
ATOM 833 O O . ALA A 1 110 ? 0.282 8.661 2.239 1.00 93.19 110 ALA A O 1
ATOM 834 N N . TYR A 1 111 ? 2.079 8.380 0.924 1.00 94.44 111 TYR A N 1
ATOM 835 C CA . TYR A 1 111 ? 2.923 9.307 1.679 1.00 94.44 111 TYR A CA 1
ATOM 836 C C . TYR A 1 111 ? 2.396 10.740 1.628 1.00 94.44 111 TYR A C 1
ATOM 838 O O . TYR A 1 111 ? 2.400 11.421 2.654 1.00 94.44 111 TYR A O 1
ATOM 846 N N . LEU A 1 112 ? 1.900 11.201 0.479 1.00 94.62 112 LEU A N 1
ATOM 847 C CA . LEU A 1 112 ? 1.265 12.513 0.366 1.00 94.62 112 LEU A CA 1
ATOM 848 C C . LEU A 1 112 ? 0.036 12.625 1.283 1.00 94.62 112 LEU A C 1
ATOM 850 O O . LEU A 1 112 ? -0.094 13.611 2.009 1.00 94.62 112 LEU A O 1
ATOM 854 N N . MET A 1 113 ? -0.824 11.601 1.308 1.00 92.25 113 MET A N 1
ATOM 855 C CA . MET A 1 113 ? -1.980 11.529 2.211 1.00 92.25 113 MET A CA 1
ATOM 856 C C . MET A 1 113 ? -1.573 11.567 3.687 1.00 92.25 113 MET A C 1
ATOM 858 O O . MET A 1 113 ? -2.203 12.275 4.471 1.00 92.25 113 MET A O 1
ATOM 862 N N . VAL A 1 114 ? -0.501 10.869 4.075 1.00 93.00 114 VAL A N 1
ATOM 863 C CA . VAL A 1 114 ? 0.020 10.906 5.453 1.00 93.00 114 VAL A CA 1
ATOM 864 C C . VAL A 1 114 ? 0.504 12.308 5.819 1.00 93.00 114 VAL A C 1
ATOM 866 O O . VAL A 1 114 ? 0.144 12.817 6.880 1.00 93.00 114 VAL A O 1
ATOM 869 N N . HIS A 1 115 ? 1.268 12.967 4.946 1.00 92.56 115 HIS A N 1
ATOM 870 C CA . HIS A 1 115 ? 1.729 14.332 5.197 1.00 92.56 115 HIS A CA 1
ATOM 871 C C . HIS A 1 115 ? 0.565 15.322 5.293 1.00 92.56 115 HIS A C 1
ATOM 873 O O . HIS A 1 115 ? 0.546 16.150 6.204 1.00 92.56 115 HIS A O 1
ATOM 879 N N . LEU A 1 116 ? -0.437 15.201 4.417 1.00 92.56 116 LEU A N 1
ATOM 880 C CA . LEU A 1 116 ? -1.658 15.998 4.500 1.00 92.56 116 LEU A CA 1
ATOM 881 C C . LEU A 1 116 ? -2.410 15.736 5.813 1.00 92.56 116 LEU A C 1
ATOM 883 O O . LEU 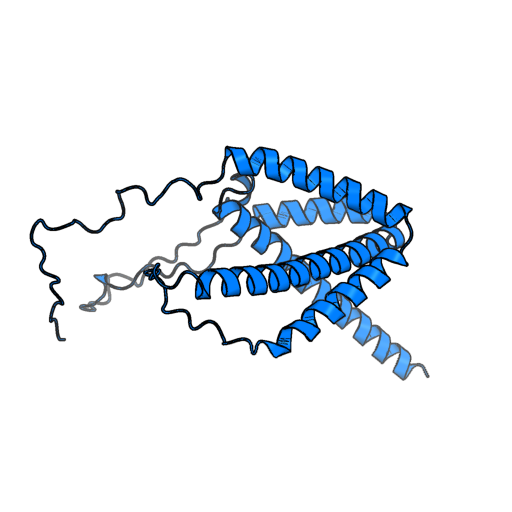A 1 116 ? -2.873 16.683 6.439 1.00 92.56 116 LEU A O 1
ATOM 887 N N . GLY A 1 117 ? -2.477 14.481 6.265 1.00 87.56 117 GLY A N 1
ATOM 888 C CA . GLY A 1 117 ? -3.067 14.099 7.549 1.00 87.56 117 GLY A CA 1
ATOM 889 C C . GLY A 1 117 ? -2.330 14.695 8.752 1.00 87.56 117 GLY A C 1
ATOM 890 O O . GLY A 1 117 ? -2.958 15.184 9.687 1.00 87.56 117 GLY A O 1
ATOM 891 N N . VAL A 1 118 ? -0.998 14.737 8.722 1.00 85.88 118 VAL A N 1
ATOM 892 C CA . VAL A 1 118 ? -0.209 15.408 9.768 1.00 85.88 118 VAL A CA 1
ATOM 893 C C . VAL A 1 118 ? -0.455 16.918 9.748 1.00 85.88 118 VAL A C 1
ATOM 895 O O . VAL A 1 118 ? -0.632 17.524 10.805 1.00 85.88 118 VAL A O 1
ATOM 898 N N . ILE A 1 119 ? -0.514 17.527 8.561 1.00 86.25 119 ILE A N 1
ATOM 899 C CA . ILE A 1 119 ? -0.809 18.955 8.403 1.00 86.25 119 ILE A CA 1
ATOM 900 C C . ILE A 1 119 ? -2.222 19.267 8.920 1.00 86.25 119 ILE A C 1
ATOM 902 O O . ILE A 1 119 ? -2.384 20.200 9.707 1.00 86.25 119 ILE A O 1
ATOM 906 N N . ILE A 1 120 ? -3.234 18.476 8.547 1.00 84.69 120 ILE A N 1
ATOM 907 C CA . ILE A 1 120 ? -4.617 18.697 8.985 1.00 84.69 120 ILE A CA 1
ATOM 908 C C . ILE A 1 120 ? -4.740 18.519 10.496 1.00 84.69 120 ILE A C 1
ATOM 910 O O . ILE A 1 120 ? -5.321 19.376 11.150 1.00 84.69 120 ILE A O 1
ATOM 914 N N . LEU A 1 121 ? -4.102 17.493 11.074 1.00 78.81 121 LEU A N 1
ATOM 915 C CA . LEU A 1 121 ? -4.088 17.279 12.519 1.00 78.81 121 LEU A CA 1
ATOM 916 C C . LEU A 1 121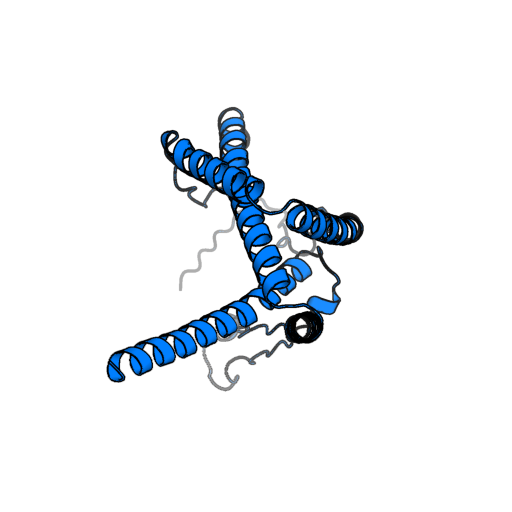 ? -3.391 18.434 13.245 1.00 78.81 121 LEU A C 1
ATOM 918 O O . LEU A 1 121 ? -3.843 18.839 14.312 1.00 78.81 121 LEU A O 1
ATOM 922 N N . PHE A 1 122 ? -2.330 19.009 12.672 1.00 77.19 122 PHE A N 1
ATOM 923 C CA . PHE A 1 122 ? -1.679 20.188 13.243 1.00 77.19 122 PHE A CA 1
ATOM 924 C C . PHE A 1 122 ? -2.625 21.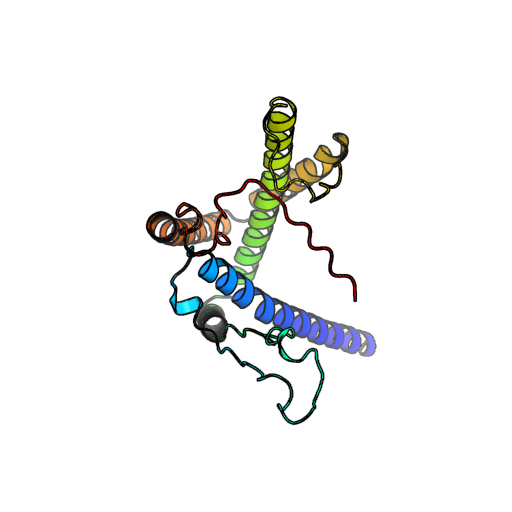397 13.284 1.00 77.19 122 PHE A C 1
ATOM 926 O O . PHE A 1 122 ? -2.718 22.073 14.313 1.00 77.19 122 PHE A O 1
ATOM 933 N N . PHE A 1 123 ? -3.356 21.656 12.197 1.00 73.38 123 PHE A N 1
ATOM 934 C CA . PHE A 1 123 ? -4.335 22.744 12.151 1.00 73.38 123 PHE A CA 1
ATOM 935 C C . PHE A 1 123 ? -5.547 22.475 13.058 1.00 73.38 123 PHE A C 1
ATOM 937 O O . PHE A 1 123 ? -5.966 23.372 13.792 1.00 73.38 123 PHE A O 1
ATOM 944 N N . THR A 1 124 ? -6.064 21.245 13.088 1.00 71.62 124 THR A N 1
ATOM 945 C CA . THR A 1 124 ? -7.197 20.845 13.937 1.00 71.62 124 THR A CA 1
ATOM 946 C C . THR A 1 124 ? -6.838 20.871 15.423 1.00 71.62 124 THR A C 1
ATOM 948 O O . THR A 1 124 ? -7.567 21.481 16.201 1.00 71.62 124 THR A O 1
ATOM 951 N N . ASN A 1 125 ? -5.685 20.330 15.831 1.00 66.75 125 ASN A N 1
ATOM 952 C CA . ASN A 1 125 ? -5.222 20.392 17.226 1.00 66.75 125 ASN A CA 1
ATOM 953 C C . ASN A 1 125 ? -4.976 21.837 17.683 1.00 66.75 125 ASN A C 1
ATOM 955 O O . ASN A 1 125 ? -5.133 22.158 18.862 1.00 66.75 125 ASN A O 1
ATOM 959 N N . ARG A 1 126 ? -4.599 22.737 16.763 1.00 60.41 126 ARG A N 1
ATOM 960 C CA . ARG A 1 126 ? -4.493 24.169 17.064 1.00 60.41 126 ARG A CA 1
ATOM 961 C C . ARG A 1 126 ? -5.863 24.830 17.241 1.00 60.41 126 ARG A C 1
ATOM 963 O O . ARG A 1 126 ? -5.979 25.724 18.072 1.00 60.41 126 ARG A O 1
ATOM 970 N N . SER A 1 127 ? -6.884 24.378 16.513 1.00 59.41 127 SER A N 1
ATOM 971 C CA . SER A 1 127 ? -8.272 24.825 16.694 1.00 59.41 127 SER A CA 1
ATOM 972 C C . SER A 1 127 ? -8.875 24.352 18.024 1.00 59.41 127 SER A C 1
ATOM 974 O O . SER A 1 127 ? -9.609 25.109 18.658 1.00 59.41 127 SER A O 1
ATOM 976 N N . ASP A 1 128 ? -8.543 23.136 18.469 1.00 61.16 128 ASP A N 1
ATOM 977 C CA . ASP A 1 128 ? -9.017 22.565 19.740 1.00 61.16 128 ASP A CA 1
ATOM 978 C C . ASP A 1 128 ? -8.391 23.273 20.960 1.00 61.16 128 ASP A C 1
ATOM 980 O O . ASP A 1 128 ? -9.089 23.635 21.901 1.00 61.16 128 ASP A O 1
ATOM 984 N N . LYS A 1 129 ? -7.100 23.647 20.893 1.00 56.44 129 LYS A N 1
ATOM 985 C CA . LYS A 1 129 ? -6.446 24.482 21.929 1.00 56.44 129 LYS A CA 1
ATOM 986 C C . LYS A 1 129 ? -7.107 25.854 22.143 1.00 56.44 129 LYS A C 1
ATOM 988 O O . LYS A 1 129 ? -7.003 26.402 23.236 1.00 56.44 129 LYS A O 1
ATOM 993 N N . ASN A 1 130 ? -7.775 26.407 21.128 1.00 55.16 130 ASN A N 1
ATOM 994 C CA . ASN A 1 130 ? -8.534 27.658 21.248 1.00 55.16 130 ASN A CA 1
ATOM 995 C C . ASN A 1 130 ? -9.949 27.441 21.828 1.00 55.16 130 ASN A C 1
ATOM 997 O O . ASN A 1 130 ? -10.589 28.404 22.242 1.00 55.16 130 ASN A O 1
ATOM 1001 N N . SER A 1 131 ? -10.429 26.194 21.873 1.00 53.59 131 SER A N 1
ATOM 1002 C CA . SER A 1 131 ? -11.721 25.777 22.434 1.00 53.59 131 SER A CA 1
ATOM 1003 C C . SER A 1 131 ? -11.511 25.134 23.811 1.00 53.59 131 SER A C 1
ATOM 1005 O O . SER A 1 131 ? -11.809 23.964 24.018 1.00 53.59 131 SER A O 1
ATOM 1007 N N . ALA A 1 132 ? -10.960 25.892 24.761 1.00 54.56 132 ALA A N 1
ATOM 1008 C CA . ALA A 1 132 ? -10.455 25.416 26.056 1.00 54.56 132 ALA A CA 1
ATOM 1009 C C . ALA A 1 132 ? -11.496 24.833 27.052 1.00 54.56 132 ALA A C 1
ATOM 1011 O O . ALA A 1 132 ? -11.188 24.717 28.233 1.00 54.56 132 ALA A O 1
ATOM 1012 N N . ASP A 1 133 ? -12.701 24.452 26.614 1.00 52.19 133 ASP A N 1
ATOM 1013 C CA . ASP A 1 133 ? -13.825 24.104 27.504 1.00 52.19 133 ASP A CA 1
ATOM 1014 C C . ASP A 1 133 ? -14.409 22.692 27.285 1.00 52.19 133 ASP A C 1
ATOM 1016 O O . ASP A 1 133 ? -15.445 22.333 27.840 1.00 52.19 133 ASP A O 1
ATOM 1020 N N . ARG A 1 134 ? -13.763 21.837 26.477 1.00 54.16 134 ARG A N 1
ATOM 1021 C CA . ARG A 1 134 ? -14.177 20.430 26.313 1.00 54.16 134 ARG A CA 1
ATOM 1022 C C . ARG A 1 134 ? -13.118 19.476 26.846 1.00 54.16 134 ARG A C 1
ATOM 1024 O O . ARG A 1 134 ? -12.286 18.959 26.109 1.00 54.16 134 ARG A O 1
ATOM 1031 N N . VAL A 1 135 ? -13.181 19.206 28.147 1.00 55.03 135 VAL A N 1
ATOM 1032 C CA . VAL A 1 135 ? -12.406 18.133 28.783 1.00 55.03 135 VAL A CA 1
ATOM 1033 C C . VAL A 1 135 ? -12.896 16.788 28.237 1.00 55.03 135 VAL A C 1
ATOM 1035 O O . VAL A 1 135 ? -13.926 16.264 28.656 1.00 55.03 135 VAL A O 1
ATOM 1038 N N . SER A 1 136 ? -12.174 16.233 27.262 1.00 56.91 136 SER A N 1
ATOM 1039 C CA . SER A 1 136 ? -12.400 14.867 26.786 1.00 56.91 136 SER A CA 1
ATOM 1040 C C . SER A 1 136 ? -12.064 13.866 27.908 1.00 56.91 136 SER A C 1
ATOM 1042 O O . SER A 1 136 ? -10.940 13.888 28.418 1.00 56.91 136 SER A O 1
ATOM 1044 N N . PRO A 1 137 ? -12.981 12.961 28.300 1.00 51.72 137 PRO A N 1
ATOM 1045 C CA . PRO A 1 137 ? -12.794 12.031 29.420 1.00 51.72 137 PRO A CA 1
ATOM 1046 C C . PRO A 1 137 ? -11.813 10.871 29.142 1.00 51.72 137 PRO A C 1
ATOM 1048 O O . PRO A 1 137 ? -11.727 9.943 29.939 1.00 51.72 137 PRO A O 1
ATOM 1051 N N . TYR A 1 138 ? -11.048 10.914 28.044 1.00 52.34 138 TYR A N 1
ATOM 1052 C CA . TYR A 1 138 ? -10.061 9.889 27.651 1.00 52.34 138 TYR A CA 1
ATOM 1053 C C . TYR A 1 138 ? -8.627 10.454 27.506 1.00 52.34 138 TYR A C 1
ATOM 1055 O O . TYR A 1 138 ? -7.792 9.941 26.764 1.00 52.34 138 TYR A O 1
ATOM 1063 N N . SER A 1 139 ? -8.348 11.562 28.199 1.00 54.75 139 SER A N 1
ATOM 1064 C CA . SER A 1 139 ? -7.173 12.442 28.037 1.00 54.75 139 SER A CA 1
ATOM 1065 C C . SER A 1 139 ? -5.851 11.931 28.661 1.00 54.75 139 SER A C 1
ATOM 1067 O O . SER A 1 139 ? -4.913 12.695 28.878 1.00 54.75 139 SER A O 1
ATOM 1069 N N . ASN A 1 140 ? -5.705 10.639 28.967 1.00 48.19 140 ASN A N 1
ATOM 1070 C CA . ASN A 1 140 ? -4.446 10.116 29.529 1.00 48.19 140 ASN A CA 1
ATOM 1071 C C . ASN A 1 140 ? -3.403 9.718 28.465 1.00 48.19 140 ASN A C 1
ATOM 1073 O O . ASN A 1 140 ? -2.275 9.360 28.813 1.00 48.19 140 ASN A O 1
ATOM 1077 N N . GLN A 1 141 ? -3.731 9.811 27.174 1.00 55.47 141 GLN A N 1
ATOM 1078 C CA . GLN A 1 141 ? -2.755 9.661 26.099 1.00 55.47 141 GLN A CA 1
ATOM 1079 C C . GLN A 1 141 ? -1.949 10.961 25.992 1.00 55.47 141 GLN A C 1
ATOM 1081 O O . GLN A 1 141 ? -2.405 11.932 25.392 1.00 55.47 141 GLN A O 1
ATOM 1086 N N . LYS A 1 142 ? -0.750 10.996 26.589 1.00 50.97 142 LYS A N 1
ATOM 1087 C CA . LYS A 1 142 ? 0.197 12.103 26.392 1.00 50.97 142 LYS A CA 1
ATOM 1088 C C . LYS A 1 142 ? 0.505 12.214 24.900 1.00 50.97 142 LYS A C 1
ATOM 1090 O O . LYS A 1 142 ? 1.320 11.458 24.372 1.00 50.97 142 LYS A O 1
ATOM 1095 N N . TYR A 1 143 ? -0.166 13.136 24.217 1.00 56.91 143 TYR A N 1
ATOM 1096 C CA . TYR A 1 143 ? 0.236 13.569 22.892 1.00 56.91 143 TYR A CA 1
ATOM 1097 C C . TYR A 1 143 ? 1.653 14.100 23.045 1.00 56.91 143 TYR A C 1
ATOM 1099 O O . TYR A 1 143 ? 1.893 15.016 23.826 1.00 56.91 143 TYR A O 1
ATOM 1107 N N . PHE A 1 144 ? 2.604 13.456 22.373 1.00 55.31 144 PHE A N 1
ATOM 1108 C CA . PHE A 1 144 ? 3.955 13.977 22.264 1.00 55.31 144 PHE A CA 1
ATOM 1109 C C . PHE A 1 144 ? 3.827 15.425 21.782 1.00 55.31 144 PHE A C 1
ATOM 1111 O O . PHE A 1 144 ? 3.259 15.661 20.714 1.00 55.31 144 PHE A O 1
ATOM 1118 N N . ASP A 1 145 ? 4.238 16.389 22.608 1.00 57.84 145 ASP A N 1
ATOM 1119 C CA . ASP A 1 145 ? 4.119 17.809 22.295 1.00 57.84 145 ASP A CA 1
ATOM 1120 C C . ASP A 1 145 ? 5.002 18.106 21.086 1.00 57.84 145 ASP A C 1
ATOM 1122 O O . ASP A 1 145 ? 6.200 18.353 21.210 1.00 57.84 145 ASP A O 1
ATOM 1126 N N . PHE A 1 146 ? 4.423 18.036 19.887 1.00 58.69 146 PHE A N 1
ATOM 1127 C CA . PHE A 1 146 ? 5.137 18.357 18.664 1.00 58.69 146 PHE A CA 1
ATOM 1128 C C . PHE A 1 146 ? 5.490 19.846 18.704 1.00 58.69 146 PHE A C 1
ATOM 1130 O O . PHE A 1 146 ? 4.580 20.687 18.689 1.00 58.69 146 PHE A O 1
ATOM 1137 N N . PRO A 1 147 ? 6.788 20.210 18.751 1.00 63.84 147 PRO A N 1
ATOM 1138 C CA . PRO A 1 147 ? 7.165 21.608 18.739 1.00 63.84 147 PRO A CA 1
ATOM 1139 C C . PRO A 1 147 ? 6.627 22.224 17.450 1.00 63.84 147 PRO A C 1
ATOM 1141 O O . PRO A 1 147 ? 6.813 21.666 16.368 1.00 63.84 147 PRO A O 1
ATOM 1144 N N . SER A 1 148 ? 5.980 23.385 17.557 1.00 60.94 148 SER A N 1
ATOM 1145 C CA . SER A 1 148 ? 5.341 24.109 16.445 1.00 60.94 148 SER A CA 1
ATOM 1146 C C . SER A 1 148 ? 6.265 24.373 15.248 1.00 60.94 148 SER A C 1
ATOM 1148 O O . SER A 1 148 ? 5.791 24.601 14.140 1.00 60.94 148 SER A O 1
ATOM 1150 N N . LYS A 1 149 ? 7.585 24.288 15.451 1.00 57.62 149 LYS A N 1
ATOM 1151 C CA . LYS A 1 149 ? 8.627 24.412 14.421 1.00 57.62 149 LYS A CA 1
ATOM 1152 C C . LYS A 1 149 ? 8.840 23.141 13.582 1.00 57.62 149 LYS A C 1
ATOM 1154 O O . LYS A 1 149 ? 9.555 23.187 12.592 1.00 57.62 149 LYS A O 1
ATOM 1159 N N . THR A 1 150 ? 8.213 22.019 13.931 1.00 68.94 150 THR A N 1
ATOM 1160 C CA . THR A 1 150 ? 8.376 20.723 13.238 1.00 68.94 150 THR A CA 1
ATOM 1161 C C . THR A 1 150 ? 7.490 20.608 11.991 1.00 68.94 150 THR A C 1
ATOM 1163 O O . THR A 1 150 ? 7.610 19.647 11.241 1.00 68.94 150 THR A O 1
ATOM 1166 N N . LEU A 1 151 ? 6.634 21.602 11.714 1.00 73.12 151 LEU A N 1
ATOM 1167 C CA . LEU A 1 151 ? 5.733 21.612 10.553 1.00 73.12 151 LEU A CA 1
ATOM 1168 C C . LEU A 1 151 ? 6.473 21.706 9.204 1.00 73.12 151 LEU A C 1
ATOM 1170 O O . LEU A 1 151 ? 5.945 21.280 8.182 1.00 73.12 151 LEU A O 1
ATOM 1174 N N . PHE A 1 152 ? 7.714 22.197 9.182 1.00 80.50 152 PHE A N 1
ATOM 1175 C CA . PHE A 1 152 ? 8.499 22.255 7.945 1.00 80.50 152 PHE A CA 1
ATOM 1176 C C . PHE A 1 152 ? 8.838 20.864 7.392 1.00 80.50 152 PHE A C 1
ATOM 1178 O O . PHE A 1 152 ? 8.876 20.693 6.177 1.00 80.50 152 PHE A O 1
ATOM 1185 N N . ILE A 1 153 ? 9.016 19.860 8.259 1.00 85.69 153 ILE A N 1
ATOM 1186 C CA . ILE A 1 153 ? 9.358 18.487 7.856 1.00 85.69 153 ILE A CA 1
ATOM 1187 C C . ILE A 1 153 ? 8.260 17.877 6.968 1.00 85.69 153 ILE A C 1
ATOM 1189 O O . ILE A 1 153 ? 8.577 17.474 5.846 1.00 85.69 153 ILE A O 1
ATOM 1193 N N . PRO A 1 154 ? 6.972 17.848 7.380 1.00 88.06 154 PRO A N 1
ATOM 1194 C CA . PRO A 1 154 ? 5.930 17.290 6.535 1.00 88.06 154 PRO A CA 1
ATOM 1195 C C . PRO A 1 154 ? 5.622 18.135 5.298 1.00 88.06 154 PRO A C 1
ATOM 1197 O O . PRO A 1 154 ? 5.212 17.575 4.287 1.00 88.06 154 PRO A O 1
ATOM 1200 N N . ILE A 1 155 ? 5.843 19.455 5.333 1.00 89.81 155 ILE A N 1
ATOM 1201 C CA . ILE A 1 155 ? 5.652 20.322 4.159 1.00 89.81 155 ILE A CA 1
ATOM 1202 C C . ILE A 1 155 ? 6.700 20.017 3.084 1.00 89.81 155 ILE A C 1
ATOM 1204 O O . ILE A 1 155 ? 6.347 19.849 1.918 1.00 89.81 155 ILE A O 1
ATOM 1208 N N . ILE A 1 156 ? 7.976 19.906 3.465 1.00 92.25 156 ILE A N 1
ATOM 1209 C CA . ILE A 1 156 ? 9.055 19.551 2.531 1.00 92.25 156 ILE A CA 1
ATOM 1210 C C . ILE A 1 156 ? 8.825 18.138 1.975 1.00 92.25 156 ILE A C 1
ATOM 1212 O O . ILE A 1 156 ? 8.962 17.927 0.770 1.00 92.25 156 ILE A O 1
ATOM 1216 N N . GLY A 1 157 ? 8.405 17.191 2.824 1.00 91.62 157 GLY A N 1
ATOM 1217 C CA . GLY A 1 157 ? 8.040 15.834 2.406 1.00 91.62 157 GLY A CA 1
ATOM 1218 C C . GLY A 1 157 ? 6.866 15.800 1.422 1.00 91.62 157 GLY A C 1
ATOM 1219 O O . GLY A 1 157 ? 6.952 15.142 0.384 1.00 91.62 157 GLY A O 1
ATOM 1220 N N . ALA A 1 158 ? 5.799 16.559 1.691 1.00 93.19 158 ALA A N 1
ATOM 1221 C CA . ALA A 1 158 ? 4.655 16.687 0.790 1.00 93.19 158 ALA A CA 1
ATOM 1222 C C . ALA A 1 158 ? 5.053 17.302 -0.559 1.00 93.19 158 ALA A C 1
ATOM 1224 O O . ALA A 1 158 ? 4.682 16.766 -1.601 1.00 93.19 158 ALA A O 1
ATOM 1225 N N . LEU A 1 159 ? 5.846 18.381 -0.552 1.00 94.62 159 LEU A N 1
ATOM 1226 C CA . LEU A 1 159 ? 6.358 19.012 -1.773 1.00 94.62 159 LEU A CA 1
ATOM 1227 C C . LEU A 1 159 ? 7.216 18.042 -2.589 1.00 94.62 159 LEU A C 1
ATOM 1229 O O . LEU A 1 159 ? 7.037 17.947 -3.802 1.00 94.62 159 LEU A O 1
ATOM 1233 N N . SER A 1 160 ? 8.094 17.281 -1.931 1.00 94.44 160 SER A N 1
ATOM 1234 C CA . SER A 1 160 ? 8.891 16.242 -2.587 1.00 94.44 160 SER A CA 1
ATOM 1235 C C . SER A 1 160 ? 7.992 15.193 -3.250 1.00 94.44 160 SER A C 1
ATOM 1237 O O . SER A 1 160 ? 8.141 14.937 -4.443 1.00 94.44 160 SER A O 1
ATOM 1239 N N . CYS A 1 161 ? 6.993 14.664 -2.538 1.00 93.38 161 CYS A N 1
ATOM 1240 C CA . CYS A 1 161 ? 6.062 13.682 -3.104 1.00 93.38 161 CYS A CA 1
ATOM 1241 C C . CYS A 1 161 ? 5.275 14.247 -4.299 1.00 93.38 161 CYS A C 1
ATOM 1243 O O . CYS A 1 161 ? 5.133 13.562 -5.310 1.00 93.38 161 CYS A O 1
ATOM 1245 N N . ILE A 1 162 ? 4.801 15.496 -4.217 1.00 93.50 162 ILE A N 1
ATOM 1246 C CA . ILE A 1 162 ? 4.069 16.165 -5.307 1.00 93.50 162 ILE A CA 1
ATOM 1247 C C . ILE A 1 162 ? 4.943 16.286 -6.558 1.00 93.50 162 ILE A C 1
ATOM 1249 O O . ILE A 1 162 ? 4.480 15.976 -7.656 1.00 93.50 162 ILE A O 1
ATOM 1253 N N . LEU A 1 163 ? 6.204 16.697 -6.401 1.00 93.75 163 LEU A N 1
ATOM 1254 C CA . LEU A 1 163 ? 7.136 16.820 -7.521 1.00 93.75 163 LEU A CA 1
ATOM 1255 C C . LEU A 1 163 ? 7.394 15.463 -8.188 1.00 93.75 163 LEU A C 1
ATOM 1257 O O . LEU A 1 163 ? 7.291 15.368 -9.409 1.00 93.75 163 LEU A O 1
ATOM 1261 N N . LEU A 1 164 ? 7.653 14.406 -7.406 1.00 91.31 164 LEU A N 1
ATOM 1262 C CA . LEU A 1 164 ? 7.887 13.062 -7.951 1.00 91.31 164 LEU A CA 1
ATOM 1263 C C . LEU A 1 164 ? 6.653 12.523 -8.685 1.00 91.31 1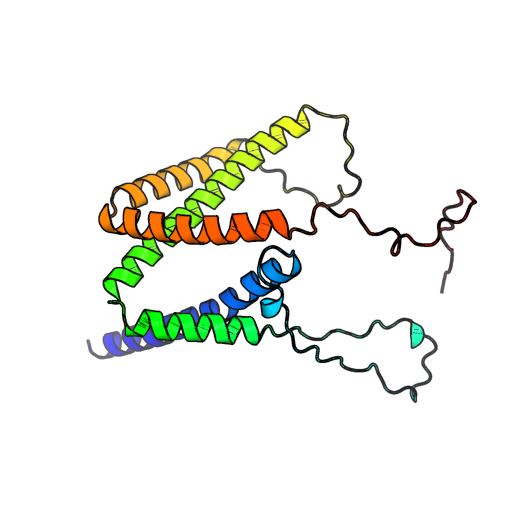64 LEU A C 1
ATOM 1265 O O . LEU A 1 164 ? 6.779 11.963 -9.777 1.00 91.31 164 LEU A O 1
ATOM 1269 N N . ILE A 1 165 ? 5.458 12.737 -8.126 1.00 90.31 165 ILE A N 1
ATOM 1270 C CA . ILE A 1 165 ? 4.208 12.363 -8.792 1.00 90.31 165 ILE A CA 1
ATOM 1271 C C . ILE A 1 165 ? 4.096 13.103 -10.124 1.00 90.31 165 ILE A C 1
ATOM 1273 O O . ILE A 1 165 ? 3.849 12.452 -11.134 1.00 90.31 165 ILE A O 1
ATOM 1277 N N . TYR A 1 166 ? 4.335 14.418 -10.156 1.00 90.19 166 TYR A N 1
ATOM 1278 C CA . TYR A 1 166 ? 4.217 15.225 -11.375 1.00 90.19 166 TYR A CA 1
ATOM 1279 C C . TYR A 1 166 ? 5.197 14.808 -12.480 1.00 90.19 166 TYR A C 1
ATOM 1281 O O . TYR A 1 166 ? 4.843 14.843 -13.655 1.00 90.19 166 TYR A O 1
ATOM 1289 N N . THR A 1 167 ? 6.408 14.376 -12.117 1.00 89.69 167 THR A N 1
ATOM 1290 C CA . THR A 1 167 ? 7.400 13.876 -13.087 1.00 89.69 167 THR A CA 1
ATOM 1291 C C . THR A 1 167 ? 7.058 12.504 -13.675 1.00 89.69 167 THR A C 1
ATOM 1293 O O . THR A 1 167 ? 7.636 12.115 -14.689 1.00 89.69 167 THR A O 1
ATOM 1296 N N . SER A 1 168 ? 6.129 11.766 -13.061 1.00 86.75 168 SER A N 1
ATOM 1297 C CA . SER A 1 168 ? 5.677 10.467 -13.563 1.00 86.75 168 SER A CA 1
ATOM 1298 C C . SER A 1 168 ? 4.764 10.616 -14.787 1.00 86.75 168 SER A C 1
ATOM 1300 O O . SER A 1 168 ? 4.099 11.633 -14.984 1.00 86.75 168 SER A O 1
ATOM 1302 N N . THR A 1 169 ? 4.701 9.581 -15.625 1.00 86.75 169 THR A N 1
ATOM 1303 C CA . THR A 1 169 ? 3.893 9.577 -16.849 1.00 86.75 169 THR A CA 1
ATOM 1304 C C . THR A 1 169 ? 2.404 9.776 -16.544 1.00 86.75 169 THR A C 1
ATOM 1306 O O . THR A 1 169 ? 1.826 9.094 -15.696 1.00 86.75 169 THR A O 1
ATOM 1309 N N . GLN A 1 170 ? 1.740 10.651 -17.307 1.00 86.25 170 GLN A N 1
ATOM 1310 C CA . GLN A 1 170 ? 0.310 10.941 -17.122 1.00 86.25 170 GLN A CA 1
ATOM 1311 C C . GLN A 1 170 ? -0.580 9.699 -17.271 1.00 86.25 170 GLN A C 1
ATOM 1313 O O . GLN A 1 170 ? -1.559 9.543 -16.546 1.00 86.25 170 GLN A O 1
ATOM 1318 N N . TRP A 1 171 ? -0.213 8.759 -18.147 1.00 86.56 171 TRP A N 1
ATOM 1319 C CA . TRP A 1 171 ? -0.915 7.481 -18.285 1.00 86.56 171 TRP A CA 1
ATOM 1320 C C . TRP A 1 171 ? -0.924 6.663 -16.990 1.00 86.56 171 TRP A C 1
ATOM 1322 O O . TRP A 1 171 ? -1.940 6.050 -16.661 1.00 86.56 171 TRP A O 1
ATOM 1332 N N . THR A 1 172 ? 0.174 6.678 -16.235 1.00 87.00 172 THR A N 1
ATOM 1333 C CA . THR A 1 172 ? 0.283 5.988 -14.944 1.00 87.00 172 THR A CA 1
ATOM 1334 C C . THR A 1 172 ? -0.604 6.661 -13.902 1.00 87.00 172 THR A C 1
ATOM 1336 O O . THR A 1 172 ? -1.360 5.979 -13.210 1.00 87.00 172 THR A O 1
ATOM 1339 N N . GLN A 1 173 ? -0.598 7.996 -13.853 1.00 88.31 173 GLN A N 1
ATOM 1340 C CA . GLN A 1 173 ? -1.451 8.768 -12.944 1.00 88.31 173 GLN A CA 1
ATOM 1341 C C . GLN A 1 173 ? -2.943 8.546 -13.217 1.00 88.31 173 GLN A C 1
ATOM 1343 O O . GLN A 1 173 ? -3.706 8.339 -12.278 1.00 88.31 173 GLN A O 1
ATOM 1348 N N . ILE A 1 174 ? -3.368 8.546 -14.486 1.00 89.94 174 ILE A N 1
ATOM 1349 C CA . ILE A 1 174 ? -4.776 8.339 -14.859 1.00 89.94 174 ILE A CA 1
ATOM 1350 C C . ILE A 1 174 ? -5.228 6.924 -14.486 1.00 89.94 174 ILE A C 1
ATOM 1352 O O . ILE A 1 174 ? -6.284 6.762 -13.880 1.00 89.94 174 ILE A O 1
ATOM 1356 N N . ARG A 1 175 ? -4.426 5.894 -14.792 1.00 88.50 175 ARG A N 1
ATOM 1357 C CA . ARG A 1 175 ? -4.730 4.498 -14.417 1.00 88.50 175 ARG A CA 1
ATOM 1358 C C . ARG A 1 175 ? -4.861 4.341 -12.901 1.00 88.50 175 ARG A C 1
ATOM 1360 O O . ARG A 1 175 ? -5.845 3.773 -12.430 1.00 88.50 175 ARG A O 1
ATOM 1367 N N . PHE A 1 176 ? -3.909 4.892 -12.147 1.00 90.06 176 PHE A N 1
ATOM 1368 C CA . PHE A 1 176 ? -3.948 4.913 -10.684 1.00 90.06 176 PHE A CA 1
ATOM 1369 C C . PHE A 1 176 ? -5.161 5.687 -10.147 1.00 90.06 176 PHE A C 1
ATOM 1371 O O . PHE A 1 176 ? -5.828 5.225 -9.221 1.00 90.06 176 PHE A O 1
ATOM 1378 N N . GLY A 1 177 ? -5.471 6.838 -10.746 1.00 90.25 177 GLY A N 1
ATOM 1379 C CA . GLY A 1 177 ? -6.596 7.690 -10.376 1.00 90.25 177 GLY A CA 1
ATOM 1380 C C . GLY A 1 177 ? -7.937 6.998 -10.589 1.00 90.25 177 GLY A C 1
ATOM 1381 O O . GLY A 1 177 ? -8.755 6.976 -9.675 1.00 90.25 177 GLY A O 1
ATOM 1382 N N . ILE A 1 178 ? -8.138 6.360 -11.748 1.00 91.19 178 ILE A N 1
ATOM 1383 C CA . ILE A 1 178 ? -9.346 5.577 -12.042 1.00 91.19 178 ILE A CA 1
ATOM 1384 C C . ILE A 1 178 ? -9.478 4.425 -11.044 1.00 91.19 178 ILE A C 1
ATOM 1386 O O . ILE A 1 178 ? -10.537 4.259 -10.444 1.00 91.19 178 ILE A O 1
ATOM 1390 N N . TRP A 1 179 ? -8.409 3.656 -10.820 1.00 85.31 179 TRP A N 1
ATOM 1391 C CA . TRP A 1 179 ? -8.445 2.524 -9.892 1.00 85.31 179 TRP A CA 1
ATOM 1392 C C . TRP A 1 179 ? -8.745 2.957 -8.451 1.00 85.31 179 TRP A C 1
ATOM 1394 O O . TRP A 1 179 ? -9.599 2.370 -7.784 1.00 85.31 179 TRP A O 1
ATOM 1404 N N . THR A 1 180 ? -8.099 4.028 -7.987 1.00 88.00 180 THR A N 1
ATOM 1405 C CA . THR A 1 180 ? -8.334 4.613 -6.660 1.00 88.00 180 THR A CA 1
ATOM 1406 C C . THR A 1 180 ? -9.751 5.160 -6.537 1.00 88.00 180 THR A C 1
ATOM 1408 O O . THR A 1 180 ? -10.401 4.925 -5.522 1.00 88.00 180 THR A O 1
ATOM 1411 N N . ALA A 1 181 ? -10.270 5.831 -7.568 1.00 89.94 181 ALA A N 1
ATOM 1412 C CA . ALA A 1 181 ? -11.639 6.334 -7.581 1.00 89.94 181 ALA A CA 1
ATOM 1413 C C . ALA A 1 181 ? -12.659 5.191 -7.523 1.00 89.94 181 ALA A C 1
ATOM 1415 O O . ALA A 1 181 ? -13.583 5.247 -6.717 1.00 89.94 181 ALA A O 1
ATOM 1416 N N . VAL A 1 182 ? -12.470 4.126 -8.310 1.00 91.00 182 VAL A N 1
ATOM 1417 C CA . VAL A 1 182 ? -13.335 2.935 -8.275 1.00 91.00 182 VAL A CA 1
ATOM 1418 C C . VAL A 1 182 ? -13.312 2.290 -6.889 1.00 91.00 182 VAL A C 1
ATOM 1420 O O . VAL A 1 182 ? -14.372 2.041 -6.313 1.00 91.00 182 VAL A O 1
ATOM 1423 N N . GLY A 1 183 ? -12.122 2.072 -6.321 1.00 86.06 183 GLY A N 1
ATOM 1424 C CA . GLY A 1 183 ? -11.973 1.528 -4.971 1.00 86.06 183 GLY A CA 1
ATOM 1425 C C . GLY A 1 183 ? -12.643 2.403 -3.911 1.00 86.06 183 GLY A C 1
ATOM 1426 O O . GLY A 1 183 ? -13.360 1.888 -3.053 1.00 86.06 183 GLY A O 1
ATOM 1427 N N . LEU A 1 184 ? -12.479 3.725 -4.009 1.00 85.44 184 LEU A N 1
ATOM 1428 C CA . LEU A 1 184 ? -13.100 4.687 -3.105 1.00 85.44 184 LEU A CA 1
ATOM 1429 C C . LEU A 1 184 ? -14.624 4.696 -3.239 1.00 85.44 184 LEU A C 1
ATOM 1431 O O . LEU A 1 184 ? -15.297 4.736 -2.220 1.00 85.44 184 LEU A O 1
ATOM 1435 N N . ILE A 1 185 ? -15.176 4.624 -4.454 1.00 86.75 185 ILE A N 1
ATOM 1436 C CA . ILE A 1 185 ? -16.627 4.573 -4.685 1.00 86.75 185 ILE A CA 1
ATOM 1437 C C . ILE A 1 185 ? -17.219 3.312 -4.052 1.00 86.75 185 ILE A C 1
ATOM 1439 O O . ILE A 1 185 ? -18.166 3.413 -3.274 1.00 86.75 185 ILE A O 1
ATOM 1443 N N . ILE A 1 186 ? -16.638 2.139 -4.328 1.00 84.00 186 ILE A N 1
ATOM 1444 C CA . ILE A 1 186 ? -17.077 0.870 -3.723 1.00 84.00 186 ILE A CA 1
ATOM 1445 C C . ILE A 1 186 ? -17.005 0.968 -2.193 1.00 84.00 186 ILE A C 1
ATOM 1447 O O . ILE A 1 186 ? -17.952 0.592 -1.499 1.00 84.00 186 ILE A O 1
ATOM 1451 N N . TYR A 1 187 ? -15.907 1.523 -1.673 1.00 76.56 187 TYR A N 1
ATOM 1452 C CA . TYR A 1 187 ? -15.700 1.713 -0.243 1.00 76.56 187 TYR A CA 1
ATOM 1453 C C . TYR A 1 187 ? -16.700 2.689 0.386 1.00 76.56 187 TYR A C 1
ATOM 1455 O O . TYR A 1 187 ? -17.253 2.377 1.430 1.00 76.56 187 TYR A O 1
ATOM 1463 N N . PHE A 1 188 ? -16.971 3.849 -0.216 1.00 79.75 188 PHE A N 1
ATOM 1464 C CA . PHE A 1 188 ? -17.874 4.860 0.347 1.00 79.75 188 PHE A CA 1
ATOM 1465 C C . PHE A 1 188 ? -19.332 4.400 0.304 1.00 79.75 188 PHE A C 1
ATOM 1467 O O . PHE A 1 188 ? -20.054 4.563 1.286 1.00 79.75 188 PHE A O 1
ATOM 1474 N N . VAL A 1 189 ? -19.764 3.784 -0.802 1.00 79.44 189 VAL A N 1
ATOM 1475 C CA . VAL A 1 189 ? -21.134 3.265 -0.954 1.00 79.44 189 VAL A CA 1
ATOM 1476 C C . VAL A 1 189 ? -21.425 2.181 0.092 1.00 79.44 189 VAL A C 1
ATOM 1478 O O . VAL A 1 189 ? -22.487 2.189 0.720 1.00 79.44 189 VAL A O 1
ATOM 1481 N N . TYR A 1 190 ? -20.466 1.287 0.339 1.00 73.94 190 TYR A N 1
ATOM 1482 C CA . TYR A 1 190 ? -20.595 0.250 1.364 1.00 73.94 190 TYR A CA 1
ATOM 1483 C C . TYR A 1 190 ? -20.361 0.791 2.792 1.00 73.94 190 TYR A C 1
ATOM 1485 O O . TYR A 1 190 ? -21.119 0.502 3.714 1.00 73.94 190 TYR A O 1
ATOM 1493 N N . GLY A 1 191 ? -19.334 1.615 2.994 1.00 65.25 191 GLY A N 1
ATOM 1494 C CA . GLY A 1 191 ? -18.918 2.129 4.300 1.00 65.25 191 GLY A CA 1
ATOM 1495 C C . GLY A 1 191 ? -19.911 3.115 4.916 1.00 65.25 191 GLY A C 1
ATOM 1496 O O . GLY A 1 191 ? -20.152 3.056 6.122 1.00 65.25 191 GLY A O 1
ATOM 1497 N N . MET A 1 192 ? -20.551 3.974 4.112 1.00 65.31 192 MET A N 1
ATOM 1498 C CA . MET A 1 192 ? -21.583 4.896 4.611 1.00 65.31 192 MET A CA 1
ATOM 1499 C C . MET A 1 192 ? -22.865 4.174 5.039 1.00 65.31 192 MET A C 1
ATOM 1501 O O . MET A 1 192 ? -23.539 4.629 5.958 1.00 65.31 192 MET A O 1
ATOM 1505 N N . SER A 1 193 ? -23.205 3.054 4.398 1.00 61.38 193 SER A N 1
ATOM 1506 C CA . SER A 1 193 ? -24.427 2.304 4.707 1.00 61.38 193 SER A CA 1
ATOM 1507 C C . SER A 1 193 ? -24.271 1.352 5.899 1.00 61.38 193 SER A C 1
ATOM 1509 O O . SER A 1 193 ? -25.265 1.021 6.545 1.00 61.38 193 SER A O 1
ATOM 1511 N N . ASN A 1 194 ? -23.039 0.953 6.243 1.00 65.56 194 ASN A N 1
ATOM 1512 C CA . ASN A 1 194 ? -22.784 -0.134 7.195 1.00 65.56 194 ASN A CA 1
ATOM 1513 C C . ASN A 1 194 ? -21.888 0.224 8.404 1.00 65.56 194 ASN A C 1
ATOM 1515 O O . ASN A 1 194 ? -21.667 -0.638 9.263 1.00 65.56 194 ASN A O 1
ATOM 1519 N N . SER A 1 195 ? -21.386 1.463 8.509 1.00 56.44 195 SER A N 1
ATOM 1520 C CA . SER A 1 195 ? -20.496 1.881 9.606 1.00 56.44 195 SER A CA 1
ATOM 1521 C C . SER A 1 195 ? -21.186 1.839 10.976 1.00 56.44 195 SER A C 1
ATOM 1523 O O . SER A 1 195 ? -22.247 2.427 11.198 1.00 56.44 195 SER A O 1
ATOM 1525 N N . LYS A 1 196 ? -20.556 1.150 11.935 1.00 57.16 196 LYS A N 1
ATOM 1526 C CA . LYS A 1 196 ? -21.034 1.021 13.323 1.00 57.16 196 LYS A CA 1
ATOM 1527 C C . LYS A 1 196 ? -20.560 2.159 14.234 1.00 57.16 196 LYS A C 1
ATOM 1529 O O . LYS A 1 196 ? -21.011 2.228 15.371 1.00 57.16 196 LYS A O 1
ATOM 1534 N N . LEU A 1 197 ? -19.724 3.076 13.737 1.00 55.28 197 LEU A N 1
ATOM 1535 C CA . LEU A 1 197 ? -19.152 4.182 14.521 1.00 55.28 197 LEU A CA 1
ATOM 1536 C C . LEU A 1 197 ? -20.188 5.231 14.979 1.00 55.28 197 LEU A C 1
ATOM 1538 O O . LEU A 1 197 ? -19.888 6.041 15.848 1.00 55.28 197 LEU A O 1
ATOM 1542 N N . GLY A 1 198 ? -21.403 5.212 14.416 1.00 49.50 198 GLY A N 1
ATOM 1543 C CA . GLY A 1 198 ? -22.532 6.053 14.843 1.00 49.50 198 GLY A CA 1
ATOM 1544 C C . GLY A 1 198 ? -23.510 5.372 15.808 1.00 49.50 198 GLY A C 1
ATOM 1545 O O . GLY A 1 198 ? -24.407 6.028 16.336 1.00 49.50 198 GLY A O 1
ATOM 1546 N N . LYS A 1 199 ? -23.365 4.065 16.058 1.00 51.16 199 LYS A N 1
ATOM 1547 C CA . LYS A 1 199 ? -24.156 3.363 17.074 1.00 51.16 199 LYS A CA 1
ATOM 1548 C C . LYS A 1 199 ? -23.361 3.450 18.368 1.00 51.16 199 LYS A C 1
ATOM 1550 O O . LYS A 1 199 ? -22.480 2.632 18.608 1.00 51.16 199 LYS A O 1
ATOM 1555 N N . GLY A 1 200 ? -23.628 4.500 19.149 1.00 50.22 200 GLY A N 1
ATOM 1556 C CA . GLY A 1 200 ? -23.081 4.652 20.498 1.00 50.22 200 GLY A CA 1
ATOM 1557 C C . GLY A 1 200 ? -23.247 3.363 21.313 1.00 50.22 200 GLY A C 1
ATOM 1558 O O . GLY A 1 200 ? -24.090 2.534 20.954 1.00 50.22 200 GLY A O 1
ATOM 1559 N N . PRO A 1 201 ? -22.439 3.171 22.372 1.00 47.41 201 PRO A N 1
ATOM 1560 C CA . PRO A 1 201 ? -22.387 1.923 23.125 1.00 47.41 201 PRO A CA 1
ATOM 1561 C C . PRO A 1 201 ? -23.807 1.466 23.436 1.00 47.41 201 PRO A C 1
ATOM 1563 O O . PRO A 1 201 ? -24.559 2.160 24.123 1.00 47.41 201 PRO A O 1
ATOM 1566 N N . THR A 1 202 ? -24.201 0.328 22.861 1.00 45.06 202 THR A N 1
ATOM 1567 C CA . THR A 1 202 ? -25.453 -0.322 23.225 1.00 45.06 202 THR A CA 1
ATOM 1568 C C . THR A 1 202 ? -25.416 -0.478 24.733 1.00 45.06 202 THR A C 1
ATOM 1570 O O . THR A 1 202 ? -24.473 -1.057 25.269 1.00 45.06 202 THR A O 1
ATOM 1573 N N . SER A 1 203 ? -26.425 0.066 25.402 1.00 48.38 203 SER A N 1
ATOM 1574 C CA . SER A 1 203 ? -26.625 0.167 26.852 1.00 48.38 203 SER A CA 1
ATOM 1575 C C . SER A 1 203 ? -26.571 -1.161 27.633 1.00 48.38 203 SER A C 1
ATOM 1577 O O . SER A 1 203 ? -26.908 -1.191 28.810 1.00 48.38 203 SER A O 1
ATOM 1579 N N . SER A 1 204 ? -26.132 -2.248 26.999 1.00 47.91 204 SER A N 1
ATOM 1580 C CA . SER A 1 204 ? -25.892 -3.567 27.577 1.00 47.91 204 SER A CA 1
ATOM 1581 C C . SER A 1 204 ? -24.514 -3.717 28.237 1.00 47.91 204 SER A C 1
ATOM 1583 O O . SER A 1 204 ? -24.293 -4.725 28.897 1.00 47.91 204 SER A O 1
ATOM 1585 N N . GLU A 1 205 ? -23.596 -2.759 28.063 1.00 49.28 205 GLU A N 1
ATOM 1586 C CA . GLU A 1 205 ? -22.224 -2.821 28.609 1.00 49.28 205 GLU A CA 1
ATOM 1587 C C . GLU A 1 205 ? -21.895 -1.636 29.533 1.00 49.28 205 GLU A C 1
ATOM 1589 O O . GLU A 1 205 ? -20.742 -1.279 29.756 1.00 49.28 205 GLU A O 1
ATOM 1594 N N . ALA A 1 206 ? -22.929 -1.003 30.090 1.00 46.62 206 ALA A N 1
ATOM 1595 C CA . ALA A 1 206 ? -22.751 -0.221 31.301 1.00 46.62 206 ALA A CA 1
ATOM 1596 C C . ALA A 1 206 ? -22.756 -1.204 32.485 1.00 46.62 206 ALA A C 1
ATOM 1598 O O . ALA A 1 206 ? -23.702 -1.993 32.584 1.00 46.62 206 ALA A O 1
ATOM 1599 N N . PRO A 1 207 ? -21.760 -1.175 33.396 1.00 54.25 207 PRO A N 1
ATOM 1600 C CA . PRO A 1 207 ? -21.922 -1.845 34.681 1.00 54.25 207 PRO A CA 1
ATOM 1601 C C . PRO A 1 207 ? -23.226 -1.342 35.325 1.00 54.25 207 PRO A C 1
ATOM 1603 O O . PRO A 1 207 ? -23.597 -0.184 35.083 1.00 54.25 207 PRO A O 1
ATOM 1606 N N . PRO A 1 208 ? -23.952 -2.180 36.092 1.00 52.06 208 PRO A N 1
ATOM 1607 C CA . PRO A 1 208 ? -25.210 -1.774 36.701 1.00 52.06 208 PRO A CA 1
ATOM 1608 C C . PRO A 1 208 ? -24.987 -0.455 37.437 1.00 52.06 208 PRO A C 1
ATOM 1610 O O . PRO A 1 208 ? -24.199 -0.405 38.376 1.00 52.06 208 PRO A O 1
ATOM 1613 N N . ARG A 1 209 ? -25.631 0.625 36.975 1.00 50.59 209 ARG A N 1
ATOM 1614 C CA . ARG A 1 209 ? -25.689 1.869 37.739 1.00 50.59 209 ARG A CA 1
ATOM 1615 C C . ARG A 1 209 ? -26.503 1.555 38.978 1.00 50.59 209 ARG A C 1
ATOM 1617 O O . ARG A 1 209 ? -27.731 1.451 38.913 1.00 50.59 209 ARG A O 1
ATOM 1624 N N . ASP A 1 210 ? -25.812 1.355 40.083 1.00 50.38 210 ASP A N 1
ATOM 1625 C CA . ASP A 1 210 ? -26.426 1.407 41.384 1.00 50.38 210 ASP A CA 1
ATOM 1626 C C . ASP A 1 210 ? -27.045 2.796 41.577 1.00 50.38 210 ASP A C 1
ATOM 1628 O O . ASP A 1 210 ? -26.560 3.827 41.112 1.00 50.38 210 ASP A O 1
ATOM 1632 N N . ARG A 1 211 ? -28.221 2.814 42.204 1.00 55.56 211 ARG A N 1
ATOM 1633 C CA . ARG A 1 211 ? -29.017 4.031 42.411 1.00 55.56 211 ARG A CA 1
ATOM 1634 C C . ARG A 1 211 ? -28.414 4.942 43.496 1.00 55.56 211 ARG A C 1
ATOM 1636 O O . ARG A 1 211 ? -29.003 5.969 43.822 1.00 55.56 211 ARG A O 1
ATOM 1643 N N . HIS A 1 212 ? -27.265 4.563 44.051 1.00 49.75 212 HIS A N 1
ATOM 1644 C CA . HIS A 1 212 ? -26.520 5.313 45.047 1.00 49.75 212 HIS A CA 1
ATOM 1645 C C . HIS A 1 212 ? -25.210 5.788 44.427 1.00 49.75 212 HIS A C 1
ATOM 1647 O O . HIS A 1 212 ? -24.448 4.996 43.898 1.00 49.75 212 HIS A O 1
ATOM 1653 N N . GLY A 1 213 ? -24.975 7.099 44.465 1.00 50.12 213 GLY A N 1
ATOM 1654 C CA . GLY A 1 213 ? -23.772 7.750 43.947 1.00 50.12 213 GLY A CA 1
ATOM 1655 C C . GLY A 1 213 ? -22.527 7.491 44.791 1.00 50.12 213 GLY A C 1
ATOM 1656 O O . GLY A 1 213 ? -21.804 8.435 45.094 1.00 50.12 213 GLY A O 1
ATOM 1657 N N . ASP A 1 214 ? -22.272 6.235 45.140 1.00 42.34 214 ASP A N 1
ATOM 1658 C CA . ASP A 1 214 ? -21.119 5.840 45.926 1.00 42.34 214 ASP A CA 1
ATOM 1659 C C . ASP A 1 214 ? -20.179 5.041 45.029 1.00 42.34 214 ASP A C 1
ATOM 1661 O O . ASP A 1 214 ? -20.342 3.844 44.801 1.00 42.34 214 ASP A O 1
ATOM 1665 N N . LEU A 1 215 ? -19.137 5.723 44.549 1.00 52.91 215 LEU A N 1
ATOM 1666 C CA . LEU A 1 215 ? -17.895 5.085 44.129 1.00 52.91 215 LEU A CA 1
ATOM 1667 C C . LEU A 1 215 ? -17.355 4.287 45.318 1.00 52.91 215 LEU A C 1
ATOM 1669 O O . LEU A 1 215 ? -16.510 4.762 46.080 1.00 52.91 215 LEU A O 1
ATOM 1673 N N . ARG A 1 216 ? -17.822 3.049 45.479 1.00 41.03 216 ARG A N 1
ATOM 1674 C CA . ARG A 1 216 ? -17.104 2.066 46.274 1.00 41.03 216 ARG A CA 1
ATOM 1675 C C . ARG A 1 216 ? -15.841 1.702 45.507 1.00 41.03 216 ARG A C 1
ATOM 1677 O O . ARG A 1 216 ? -15.782 0.704 44.797 1.00 41.03 216 ARG A O 1
ATOM 1684 N N . LEU A 1 217 ? -14.802 2.515 45.707 1.00 52.06 217 LEU A N 1
ATOM 1685 C CA . LEU A 1 217 ? -13.447 1.995 45.827 1.00 52.06 217 LEU A CA 1
ATOM 1686 C C . LEU A 1 217 ? -13.462 0.956 46.967 1.00 52.06 217 LEU A C 1
ATOM 1688 O O . LEU A 1 217 ? -13.149 1.267 48.116 1.00 52.06 217 LEU A O 1
ATOM 1692 N N . GLY A 1 218 ? -13.847 -0.286 46.663 1.00 39.66 218 GLY A N 1
ATOM 1693 C CA . GLY A 1 218 ? -13.345 -1.439 47.414 1.00 39.66 218 GLY A CA 1
ATOM 1694 C C . GLY A 1 218 ? -11.819 -1.380 47.287 1.00 39.66 218 GLY A C 1
ATOM 1695 O O . GLY A 1 218 ? -11.322 -1.412 46.171 1.00 39.66 218 GLY A O 1
ATOM 1696 N N . THR A 1 219 ? -10.993 -1.152 48.309 1.00 46.50 219 THR A N 1
ATOM 1697 C CA . THR A 1 219 ? -11.022 -1.721 49.666 1.00 46.50 219 THR A CA 1
ATOM 1698 C C . THR A 1 219 ? -11.338 -3.214 49.678 1.00 46.50 219 THR A C 1
ATOM 1700 O O . THR A 1 219 ? -12.259 -3.681 50.332 1.00 46.50 219 THR A O 1
ATOM 1703 N N . ALA A 1 220 ? -10.519 -3.945 48.931 1.00 40.31 220 ALA A N 1
ATOM 1704 C CA . ALA A 1 220 ? -9.981 -5.257 49.283 1.00 40.31 220 ALA A CA 1
ATOM 1705 C C . ALA A 1 220 ? -8.597 -5.275 48.607 1.00 40.31 220 ALA A C 1
ATOM 1707 O O . ALA A 1 220 ? -8.511 -5.300 47.388 1.00 40.31 220 ALA A O 1
ATOM 1708 N N . THR A 1 221 ? -7.494 -4.897 49.249 1.00 41.12 221 THR A N 1
ATOM 1709 C CA . THR A 1 221 ? -6.811 -5.574 50.358 1.00 41.12 221 THR A CA 1
ATOM 1710 C C . THR A 1 221 ? -6.927 -7.095 50.293 1.00 41.12 221 THR A C 1
ATOM 1712 O O . THR A 1 221 ? -7.971 -7.645 50.634 1.00 41.12 221 THR A O 1
ATOM 1715 N N . ILE A 1 222 ? -5.762 -7.679 49.983 1.00 37.69 222 ILE A N 1
ATOM 1716 C CA . ILE A 1 222 ? -5.318 -9.083 49.984 1.00 37.69 222 ILE A CA 1
ATOM 1717 C C . ILE A 1 222 ? -5.725 -9.908 48.762 1.00 37.69 222 ILE A C 1
ATOM 1719 O O . ILE A 1 222 ? -6.912 -10.264 48.632 1.00 37.69 222 ILE A O 1
#

Secondary structure (DSSP, 8-state):
-HHHHHHHHHHHHHHHHHHHHHHHHHHHHHHHHHHHTTSS-GGGG--B------S-TTS--TTGGG--------B-HHHHHHHHHHHHHHHHHS-HHHHHHHHHHHHHHHHHHHHHHHHHHHHHHHHHHT-TT---TTTTS------GGGGHHHHHHHHHHHHHHHHS-HHHHHHHHHHHHHHHHHHHHHHHHH-GGGS---TTSS----SS----------

Foldseek 3Di:
DVVVVVVVVVVVVVVVVVVVVVVLVPQLVVVCVCCVQQLDDVQQVPWDFPFDDDDDPPPPDPCRVPDDGPRPDTDRVSSSVVVVVVVVVCVVPDDVVLVVLLVVLVVLVVLLVVLVVVVVCLVVVVVVVVVPPDDDPVPPPPDPPDPPVCNVVSVVSNVVSVVVNVPRDPVSVVVNVVVVVVVVVVSCVSRVVGGCPPVPPDPPPDDPPDPDPDPPPDDDDD

InterPro domains:
  IPR002293 Amino acid/polyamine transporter I [PF13520] (2-168)

pLDDT: mean 74.03, std 17.41, range [37.69, 96.69]

Sequence (222 aa):
MKWLEILVDLGAICGLTSVILVSLIAQPRILYRMSKDGLIPNWFSKERHISVTGPPSDILTPSADIAPPIVIRATPYTATIFTGTVCTLLSGFLPIELLSDLTSVGTLFAYLMVHLGVIILFFTNRSDKNSADRVSPYSNQKYFDFPSKTLFIPIIGALSCILLIYTSTQWTQIRFGIWTAVGLIIYFVYGMSNSKLGKGPTSSEAPPRDRHGDLRLGTATI

Organism: NCBI:txid1234261

Radius of gyration: 25.3 Å; chains: 1; bounding box: 64×58×69 Å